Protein AF-A0A0F7S7K4-F1 (afdb_monomer_lite)

Secondary structure (DSSP, 8-state):
-HHHHHIIIIISHHHHHHHHHHHHHHHHHHH-TT---GGGGGGS---S-EEEES-GGG--HHHHH--HHHHHH-EE---PPPPPTTT--HHHHTS----HHHHHHH-HHHHHHHHS-SS--TT-PPPPPGGGGTTS-TTSTT------PPPSEEEEEHHHHHPBPSSTT---BHHHHHHHHTEEEEEEE---S--SSGGG-S-EEEEEE--S----

Foldseek 3Di:
DVVVCCCCVFALVQLLPVLQVLLVQQVVCVVPVPDDDPVLPPQPDHFPEEEEAAPQVSHPACVRSVDPNRRQLYYYQDDDDDDDPVPADPQRVPDDADGSNNVCVVFVLVCCVQAEDPAADPNSGGFDDLVVQPPPPPPHSNDSSHHGHDGQKYKAAPLQQCDDGPDPPGRDGVVNVCQQNAKDFRDWAARHCDDPDSRRPHIITMIGGPGGDDPD

Structure (mmCIF, N/CA/C/O backbone):
data_AF-A0A0F7S7K4-F1
#
_entry.id   AF-A0A0F7S7K4-F1
#
loop_
_atom_site.group_PDB
_atom_site.id
_atom_site.type_symbol
_atom_site.label_atom_id
_atom_site.label_alt_id
_atom_site.label_comp_id
_atom_site.label_asym_id
_atom_site.label_entity_id
_atom_site.label_seq_id
_atom_site.pdbx_PDB_ins_code
_atom_site.Cartn_x
_atom_site.Cartn_y
_atom_site.Cartn_z
_atom_site.occupancy
_atom_site.B_iso_or_equiv
_atom_site.auth_seq_id
_atom_site.auth_comp_id
_atom_site.auth_asym_id
_atom_site.auth_atom_id
_atom_site.pdbx_PDB_model_num
ATOM 1 N N . PRO A 1 1 ? -23.438 18.976 -11.899 1.00 64.75 1 PRO A N 1
ATOM 2 C CA . PRO A 1 1 ? -23.998 18.369 -10.666 1.00 64.75 1 PRO A CA 1
ATOM 3 C C . PRO A 1 1 ? -24.057 16.831 -10.701 1.00 64.75 1 PRO A C 1
ATOM 5 O O . PRO A 1 1 ? -23.419 16.213 -9.865 1.00 64.75 1 PRO A O 1
ATOM 8 N N . ILE A 1 2 ? -24.740 16.211 -11.675 1.00 70.44 2 ILE A N 1
ATOM 9 C CA . ILE A 1 2 ? -24.930 14.744 -11.731 1.00 70.44 2 ILE A CA 1
ATOM 10 C C . ILE A 1 2 ? -23.601 13.981 -11.868 1.00 70.44 2 ILE A C 1
ATOM 12 O O . ILE A 1 2 ? -23.374 13.030 -11.134 1.00 70.44 2 ILE A O 1
ATOM 16 N N . ALA A 1 3 ? -22.689 14.435 -12.736 1.00 67.12 3 ALA A N 1
ATOM 17 C CA . ALA A 1 3 ? -21.377 13.800 -12.902 1.00 67.12 3 ALA A CA 1
ATOM 18 C C . ALA A 1 3 ? -20.507 13.870 -11.631 1.00 67.12 3 ALA A C 1
ATOM 20 O O . ALA A 1 3 ? -19.837 12.903 -11.295 1.00 67.12 3 ALA A O 1
ATOM 21 N N . ALA A 1 4 ? -20.558 14.983 -10.892 1.00 65.44 4 ALA A N 1
ATOM 22 C CA . ALA A 1 4 ? -19.823 15.132 -9.635 1.00 65.44 4 ALA A CA 1
ATOM 23 C C . ALA A 1 4 ? -20.395 14.228 -8.530 1.00 65.44 4 ALA A C 1
ATOM 25 O O . ALA A 1 4 ? -19.640 13.567 -7.82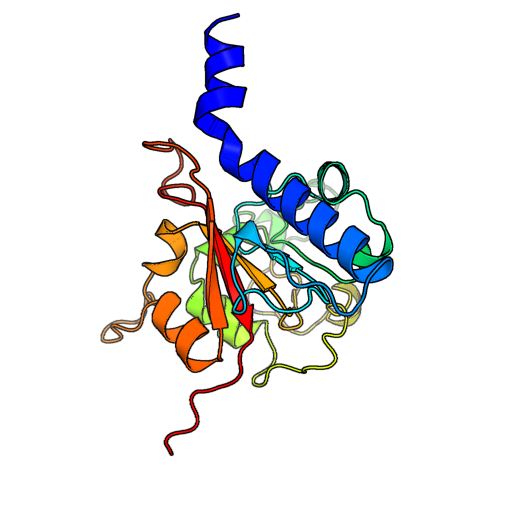7 1.00 65.44 4 ALA A O 1
ATOM 26 N N . VAL A 1 5 ? -21.727 14.146 -8.426 1.00 69.88 5 VAL A N 1
ATOM 27 C CA . VAL A 1 5 ? -22.404 13.225 -7.500 1.00 69.88 5 VAL A CA 1
ATOM 28 C C . VAL A 1 5 ? -22.086 11.774 -7.859 1.00 69.88 5 VAL A C 1
ATOM 30 O O . VAL A 1 5 ? -21.758 10.994 -6.981 1.00 69.88 5 VAL A O 1
ATOM 33 N N . TYR A 1 6 ? -22.093 11.408 -9.141 1.00 71.88 6 TYR A N 1
ATOM 34 C CA . TYR A 1 6 ? -21.699 10.067 -9.575 1.00 71.88 6 TYR A CA 1
ATOM 35 C C . TYR A 1 6 ? -20.240 9.746 -9.221 1.00 71.88 6 TYR A C 1
ATOM 37 O O . TYR A 1 6 ? -19.950 8.670 -8.705 1.00 71.88 6 TYR A O 1
ATOM 45 N N . LEU A 1 7 ? -19.314 10.680 -9.449 1.00 66.12 7 LEU A N 1
ATOM 46 C CA . LEU A 1 7 ? -17.905 10.463 -9.121 1.00 66.12 7 LEU A CA 1
ATOM 47 C C . LEU A 1 7 ? -17.706 10.205 -7.622 1.00 66.12 7 LEU A C 1
ATOM 49 O O . LEU A 1 7 ? -17.064 9.227 -7.251 1.00 66.12 7 LEU A O 1
ATOM 53 N N . ILE A 1 8 ? -18.319 11.032 -6.774 1.00 64.75 8 ILE A N 1
ATOM 54 C CA . ILE A 1 8 ? -18.142 10.967 -5.318 1.00 64.75 8 ILE A CA 1
ATOM 55 C C . ILE A 1 8 ? -18.956 9.826 -4.693 1.00 64.75 8 ILE A C 1
ATOM 57 O O . ILE A 1 8 ? -18.513 9.223 -3.725 1.00 64.75 8 ILE A O 1
ATOM 61 N N . SER A 1 9 ? -20.134 9.507 -5.237 1.00 65.94 9 SER A N 1
ATOM 62 C CA . SER A 1 9 ? -21.075 8.542 -4.647 1.00 65.94 9 SER A CA 1
ATOM 63 C C . SER A 1 9 ? -21.102 7.176 -5.335 1.00 65.94 9 SER A C 1
ATOM 65 O O . SER A 1 9 ? -21.804 6.288 -4.861 1.00 65.94 9 SER A O 1
ATOM 67 N N . VAL A 1 10 ? -20.376 6.986 -6.443 1.00 68.75 10 VAL A N 1
ATOM 68 C CA . VAL A 1 10 ? -20.361 5.713 -7.193 1.00 68.75 10 VAL A CA 1
ATOM 69 C C . VAL A 1 10 ? -18.966 5.322 -7.692 1.00 68.75 10 VAL A C 1
ATOM 71 O O . VAL A 1 10 ? -18.666 4.135 -7.784 1.00 68.75 10 VAL A O 1
ATOM 74 N N . HIS A 1 11 ? -18.110 6.275 -8.064 1.00 68.69 11 HIS A N 1
ATOM 75 C CA . HIS A 1 11 ? -16.837 5.951 -8.723 1.00 68.69 11 HIS A CA 1
ATOM 76 C C . HIS A 1 11 ? -15.641 5.861 -7.768 1.00 68.69 11 HIS A C 1
ATOM 78 O O . HIS A 1 11 ? -14.764 5.028 -7.977 1.00 68.69 11 HIS A O 1
ATOM 84 N N . ALA A 1 12 ? -15.610 6.705 -6.733 1.00 74.56 12 ALA A N 1
ATOM 85 C CA . ALA A 1 12 ? -14.489 6.813 -5.797 1.00 74.56 12 ALA A CA 1
ATOM 86 C C . ALA A 1 12 ? -14.852 6.467 -4.339 1.00 74.56 12 ALA A C 1
ATOM 88 O O . ALA A 1 12 ? -14.001 6.581 -3.464 1.00 74.56 12 ALA A O 1
ATOM 89 N N . VAL A 1 13 ? -16.085 6.020 -4.061 1.00 82.56 13 VAL A N 1
ATOM 90 C CA . VAL A 1 13 ? -16.608 5.850 -2.686 1.00 82.56 13 VAL A CA 1
ATOM 91 C C . VAL A 1 13 ? -15.679 5.024 -1.815 1.00 82.56 13 VAL A C 1
ATOM 93 O O . VAL A 1 13 ? -15.273 5.483 -0.754 1.00 82.56 13 VAL A O 1
ATOM 96 N N . GLY A 1 14 ? -15.311 3.824 -2.269 1.00 82.88 14 GLY A N 1
ATOM 97 C CA . GLY A 1 14 ? -14.452 2.949 -1.479 1.00 82.88 14 GLY A CA 1
ATOM 98 C C . GLY A 1 14 ? -13.066 3.551 -1.238 1.00 82.88 14 GLY A C 1
ATOM 99 O O . GLY A 1 14 ? -12.476 3.334 -0.184 1.00 82.88 14 GLY A O 1
ATOM 100 N N . GLN A 1 15 ? -12.544 4.322 -2.191 1.00 87.12 15 GLN A N 1
ATOM 101 C CA . GLN A 1 15 ? -11.207 4.911 -2.107 1.00 87.12 15 GLN A CA 1
ATOM 102 C C . GLN A 1 15 ? -11.129 5.989 -1.029 1.00 87.12 15 GLN A C 1
ATOM 104 O O . GLN A 1 15 ? -10.128 6.060 -0.326 1.00 87.12 15 GLN A O 1
ATOM 109 N N . GLU A 1 16 ? -12.195 6.772 -0.867 1.00 87.25 16 GLU A N 1
ATOM 110 C CA . GLU A 1 16 ? -12.310 7.780 0.191 1.00 87.25 16 GLU A CA 1
ATOM 111 C C . GLU A 1 16 ? -12.733 7.142 1.528 1.00 87.25 16 GLU A C 1
ATOM 113 O O . GLU A 1 16 ? -12.175 7.444 2.583 1.00 87.25 16 GLU A O 1
ATOM 118 N N . GLN A 1 17 ? -13.689 6.207 1.499 1.00 90.25 17 GLN A N 1
ATOM 119 C CA . GLN A 1 17 ? -14.251 5.598 2.706 1.00 90.25 17 GLN A CA 1
ATOM 120 C C . GLN A 1 17 ? -13.231 4.736 3.455 1.00 90.25 17 GLN A C 1
ATOM 122 O O . GLN A 1 17 ? -13.149 4.814 4.678 1.00 90.25 17 GLN A O 1
ATOM 127 N N . VAL A 1 18 ? -12.448 3.911 2.751 1.00 94.06 18 VAL A N 1
ATOM 128 C CA . VAL A 1 18 ? -11.569 2.929 3.404 1.00 94.06 18 VAL A CA 1
ATOM 129 C C . VAL A 1 18 ? -10.506 3.587 4.286 1.00 94.06 18 VAL A C 1
ATOM 131 O O . VAL A 1 18 ? -10.446 3.243 5.466 1.00 94.06 18 VAL A O 1
ATOM 134 N N . PRO A 1 19 ? -9.686 4.541 3.805 1.00 94.31 19 PRO A N 1
ATOM 135 C CA . PRO A 1 19 ? -8.712 5.205 4.667 1.00 94.31 19 PRO A CA 1
ATOM 136 C C . PRO A 1 19 ? -9.373 5.940 5.841 1.00 94.31 19 PRO A C 1
ATOM 138 O O . PRO A 1 19 ? -8.837 5.910 6.947 1.00 94.31 19 PRO A O 1
ATOM 141 N N . TRP A 1 20 ? -10.550 6.542 5.632 1.00 94.12 20 TRP A N 1
ATOM 142 C CA . TRP A 1 20 ? -11.282 7.226 6.699 1.00 94.12 20 TRP A CA 1
ATOM 143 C C . TRP A 1 20 ? -11.714 6.272 7.816 1.00 94.12 20 TRP A C 1
ATOM 145 O O . TRP A 1 20 ? -11.442 6.533 8.990 1.00 94.12 20 TRP A O 1
ATOM 155 N N . GLU A 1 21 ? -12.325 5.140 7.456 1.00 94.50 21 GLU A N 1
ATOM 156 C CA . GLU A 1 21 ? -12.757 4.120 8.417 1.00 94.50 21 GLU A CA 1
ATOM 157 C C . GLU A 1 21 ? -11.570 3.502 9.158 1.00 94.50 21 GLU A C 1
ATOM 159 O O . GLU A 1 21 ? -11.607 3.368 10.379 1.00 94.50 21 GLU A O 1
ATOM 164 N N . LEU A 1 22 ? -10.481 3.180 8.453 1.00 95.50 22 LEU A N 1
ATOM 165 C CA . LEU A 1 22 ? -9.276 2.629 9.081 1.00 95.50 22 LEU A CA 1
ATOM 166 C C . LEU A 1 22 ? -8.642 3.621 10.064 1.00 95.50 22 LEU A C 1
ATOM 168 O O . LEU A 1 22 ? -8.245 3.230 11.163 1.00 95.50 22 LEU A O 1
ATOM 172 N N . GLY A 1 23 ? -8.596 4.908 9.707 1.00 95.44 23 GLY A N 1
ATOM 173 C CA . GLY A 1 23 ? -8.159 5.967 10.613 1.00 95.44 23 GLY A CA 1
ATOM 174 C C . GLY A 1 23 ? -9.071 6.100 11.837 1.00 95.44 23 GLY A C 1
ATOM 175 O O . GLY A 1 23 ? -8.586 6.233 12.961 1.00 95.44 23 GLY A O 1
ATOM 176 N N . ARG A 1 24 ? -10.396 6.024 11.646 1.00 94.75 24 ARG A N 1
ATOM 177 C CA . ARG A 1 24 ? -11.379 6.054 12.742 1.00 94.75 24 ARG A CA 1
ATOM 178 C C . ARG A 1 24 ? -11.176 4.887 13.708 1.00 94.75 24 ARG A C 1
ATOM 180 O O . ARG A 1 24 ? -11.062 5.134 14.906 1.00 94.75 24 ARG A O 1
ATOM 187 N N . ILE A 1 25 ? -11.062 3.661 13.194 1.00 94.06 25 ILE A N 1
ATOM 188 C CA . ILE A 1 25 ? -10.822 2.452 13.997 1.00 94.06 25 ILE A CA 1
ATOM 189 C C . ILE A 1 25 ? -9.517 2.581 14.789 1.00 94.06 25 ILE A C 1
ATOM 191 O O . ILE A 1 25 ? -9.500 2.305 15.986 1.00 94.06 25 ILE A O 1
ATOM 195 N N . TYR A 1 26 ? -8.434 3.049 14.158 1.00 94.62 26 TYR A N 1
ATOM 196 C CA . TYR A 1 26 ? -7.160 3.250 14.850 1.00 94.62 26 TYR A CA 1
ATOM 197 C C . TYR A 1 26 ? -7.279 4.243 16.015 1.00 94.62 26 TYR A C 1
ATOM 199 O O . TYR A 1 26 ? -6.788 3.964 17.108 1.00 94.62 26 TYR A O 1
ATOM 207 N N . ARG A 1 27 ? -7.961 5.380 15.820 1.00 94.00 27 ARG A N 1
ATOM 208 C CA . ARG A 1 27 ? -8.183 6.366 16.893 1.00 94.00 27 ARG A CA 1
ATOM 209 C C . ARG A 1 27 ? -9.052 5.813 18.021 1.00 94.00 27 ARG A C 1
ATOM 211 O O . ARG A 1 27 ? -8.748 6.042 19.188 1.00 94.00 27 ARG A O 1
ATOM 218 N N . GLU A 1 28 ? -10.107 5.070 17.693 1.00 92.62 28 GLU A N 1
ATOM 219 C CA . GLU A 1 28 ? -10.953 4.397 18.689 1.00 92.62 28 GLU A CA 1
ATOM 220 C C . GLU A 1 28 ? -10.153 3.381 19.512 1.00 92.62 28 GLU A C 1
ATOM 222 O O . GLU A 1 28 ? -10.277 3.352 20.736 1.00 92.62 28 GLU A O 1
ATOM 227 N N . GLN A 1 29 ? -9.259 2.626 18.869 1.00 91.69 29 GLN A N 1
ATOM 228 C CA . GLN A 1 29 ? -8.341 1.705 19.539 1.00 91.69 29 GLN A CA 1
ATOM 229 C C . GLN A 1 29 ? -7.413 2.425 20.533 1.00 91.69 29 GLN A C 1
ATOM 231 O O . GLN A 1 29 ? -7.131 1.875 21.595 1.00 91.69 29 GLN A O 1
ATOM 236 N N . GLN A 1 30 ? -6.962 3.655 20.245 1.00 90.62 30 GLN A N 1
ATOM 237 C CA . GLN A 1 30 ? -6.146 4.426 21.200 1.00 90.62 30 GLN A CA 1
ATOM 238 C C . GLN A 1 30 ? -6.935 4.846 22.450 1.00 90.62 30 GLN A C 1
ATOM 240 O O . GLN A 1 30 ? -6.366 4.955 23.535 1.00 90.62 30 GLN A O 1
ATOM 245 N N . LEU A 1 31 ? -8.245 5.073 22.314 1.00 90.00 31 LEU A N 1
ATOM 246 C CA . LEU A 1 31 ? -9.127 5.426 23.431 1.00 90.00 31 LEU A CA 1
ATOM 247 C C . LEU A 1 31 ? -9.565 4.194 24.233 1.00 90.00 31 LEU A C 1
ATOM 249 O O . LEU A 1 31 ? -9.727 4.272 25.450 1.00 90.00 31 LEU A O 1
ATOM 253 N N . SER A 1 32 ? -9.759 3.062 23.555 1.00 86.62 32 SER A N 1
ATOM 254 C CA . SER A 1 32 ? -10.225 1.804 24.133 1.00 86.62 32 SER A CA 1
ATOM 255 C C . SER A 1 32 ? -9.448 0.618 23.539 1.00 86.62 32 SER A C 1
ATOM 257 O O . SER A 1 32 ? -9.921 -0.046 22.617 1.00 86.62 32 SER A O 1
ATOM 259 N N . PRO A 1 33 ? -8.267 0.279 24.088 1.00 77.00 33 PRO A N 1
ATOM 260 C CA . PRO A 1 33 ? -7.386 -0.746 23.510 1.00 77.00 33 PRO A CA 1
ATOM 261 C C . PRO A 1 33 ? -7.966 -2.166 23.453 1.00 77.00 33 PRO A C 1
ATOM 263 O O . PRO A 1 33 ? -7.385 -3.041 22.820 1.00 77.00 33 PRO A O 1
ATOM 266 N N . GLN A 1 34 ? -9.080 -2.418 24.146 1.00 68.00 34 GLN A N 1
ATOM 267 C CA . GLN A 1 34 ? -9.737 -3.727 24.218 1.00 68.00 34 GLN A CA 1
ATOM 268 C C . GLN A 1 34 ? -10.991 -3.831 23.338 1.00 68.00 34 GLN A C 1
ATOM 270 O O . GLN A 1 34 ? -11.594 -4.902 23.278 1.00 68.00 34 GLN A O 1
ATOM 275 N N . SER A 1 35 ? -11.420 -2.749 22.679 1.00 66.25 35 SER A N 1
ATOM 276 C CA . SER A 1 35 ? -12.580 -2.800 21.7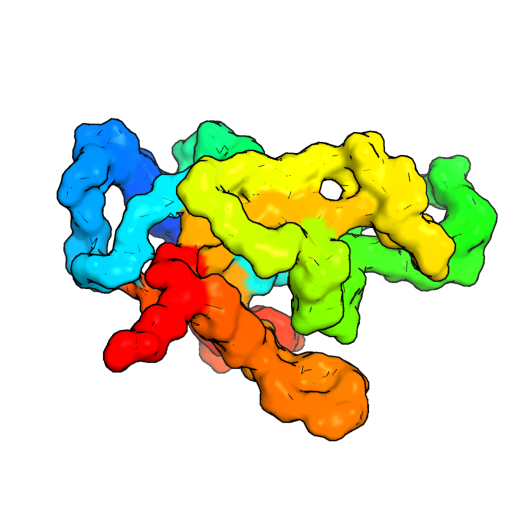85 1.00 66.25 35 SER A CA 1
ATOM 277 C C . SER A 1 35 ? -12.166 -3.218 20.379 1.00 66.25 35 SER A C 1
ATOM 279 O O . SER A 1 35 ? -11.399 -2.520 19.723 1.00 66.25 35 SER A O 1
ATOM 281 N N . GLU A 1 36 ? -12.724 -4.327 19.903 1.00 66.69 36 GLU A N 1
ATOM 282 C CA . GLU A 1 36 ? -12.685 -4.701 18.488 1.00 66.69 36 GLU A CA 1
ATOM 283 C C . GLU A 1 36 ? -13.805 -3.970 17.725 1.00 66.69 36 GLU A C 1
ATOM 285 O O . GLU A 1 36 ? -14.891 -3.763 18.285 1.00 66.69 36 GLU A O 1
ATOM 290 N N . PRO A 1 37 ? -13.592 -3.596 16.451 1.00 66.31 37 PRO A N 1
ATOM 291 C CA . PRO A 1 37 ? -14.627 -2.954 15.656 1.00 66.31 37 PRO A CA 1
ATOM 292 C C . PRO A 1 37 ? -15.784 -3.933 15.405 1.00 66.31 37 PRO A C 1
ATOM 294 O O . PRO A 1 37 ? -15.680 -4.878 14.623 1.00 66.31 37 PRO A O 1
ATOM 297 N N . VAL A 1 38 ? -16.908 -3.686 16.086 1.00 62.84 38 VAL A N 1
ATOM 298 C CA . VAL A 1 38 ? -18.096 -4.563 16.136 1.00 62.84 38 VAL A CA 1
ATOM 299 C C . VAL A 1 38 ? -18.641 -4.891 14.739 1.00 62.84 38 VAL A C 1
ATOM 301 O O . VAL A 1 38 ? -19.120 -6.000 14.515 1.00 62.84 38 VAL A O 1
ATOM 304 N N . GLU A 1 39 ? -18.520 -3.959 13.792 1.00 67.00 39 GLU A N 1
ATOM 305 C CA . GLU A 1 39 ? -18.990 -4.100 12.407 1.00 67.00 39 GLU A CA 1
ATOM 306 C C . GLU A 1 39 ? -18.258 -5.201 11.616 1.00 67.00 39 GLU A C 1
ATOM 308 O O . GLU A 1 39 ? -18.871 -5.871 10.787 1.00 67.00 39 GLU A O 1
ATOM 313 N N . PHE A 1 40 ? -16.976 -5.449 11.908 1.00 66.94 40 PHE A N 1
ATOM 314 C CA . PHE A 1 40 ? -16.144 -6.429 11.189 1.00 66.94 40 PHE A CA 1
ATOM 315 C C . PHE A 1 40 ? -15.969 -7.756 11.951 1.00 66.94 40 PHE A C 1
ATOM 317 O O . PHE A 1 40 ? -15.286 -8.672 11.484 1.00 66.94 40 PHE A O 1
ATOM 324 N N . GLY A 1 41 ? -16.613 -7.892 13.117 1.00 62.62 41 GLY A N 1
ATOM 325 C CA . GLY A 1 41 ? -16.519 -9.064 13.987 1.00 62.62 41 GLY A CA 1
ATOM 326 C C . GLY A 1 41 ? -15.143 -9.237 14.647 1.00 62.62 41 GLY A C 1
ATOM 327 O O . GLY A 1 41 ? -14.239 -8.420 14.503 1.00 62.62 41 GLY A O 1
ATOM 328 N N . SER A 1 42 ? -14.945 -10.349 15.362 1.00 64.25 42 SER A N 1
ATOM 329 C CA . SER A 1 42 ? -13.728 -10.635 16.151 1.00 64.25 42 SER A CA 1
ATOM 330 C C . SER A 1 42 ? -12.479 -10.979 15.317 1.00 64.25 42 SER A C 1
ATOM 332 O O . SER A 1 42 ? -11.533 -11.584 15.820 1.00 64.25 42 SER A O 1
ATOM 334 N N . GLY A 1 43 ? -12.506 -10.701 14.013 1.00 79.62 43 GLY A N 1
ATOM 335 C CA . GLY A 1 43 ? -11.473 -11.085 13.055 1.00 79.62 43 GLY A CA 1
ATOM 336 C C . GLY A 1 43 ? -10.600 -9.929 12.587 1.00 79.62 43 GLY A C 1
ATOM 337 O O . GLY A 1 43 ? -9.563 -10.197 11.982 1.00 79.62 43 GLY A O 1
ATOM 338 N N . PHE A 1 44 ? -10.975 -8.679 12.867 1.00 88.81 44 PHE A N 1
ATOM 339 C CA . PHE A 1 44 ? -10.276 -7.498 12.369 1.00 88.81 44 PHE A CA 1
ATOM 340 C C . PHE A 1 44 ? -8.890 -7.361 13.012 1.00 88.81 44 PHE A C 1
ATOM 342 O O . PHE A 1 44 ? -7.882 -7.524 12.321 1.00 88.81 44 PHE A O 1
ATOM 349 N N . GLY A 1 45 ? -8.820 -7.321 14.344 1.00 89.69 45 GLY A N 1
ATOM 350 C CA . GLY A 1 45 ? -7.577 -7.191 15.103 1.00 89.69 45 GLY A CA 1
ATOM 351 C C . GLY A 1 45 ? -7.018 -5.761 15.107 1.00 89.69 45 GLY A C 1
ATOM 352 O O . GLY A 1 45 ? -7.447 -4.921 14.318 1.00 89.69 45 GLY A O 1
ATOM 353 N N . PRO A 1 46 ? -6.038 -5.468 15.977 1.00 92.62 46 PRO A N 1
ATOM 354 C CA . PRO A 1 46 ? -5.554 -4.108 16.179 1.00 92.62 46 PRO A CA 1
ATOM 355 C C . PRO A 1 46 ? -4.753 -3.588 14.982 1.00 92.62 46 PRO A C 1
ATOM 357 O O . PRO A 1 46 ? -3.877 -4.274 14.444 1.00 92.62 46 PRO A O 1
ATOM 360 N N . ILE A 1 47 ? -5.011 -2.341 14.593 1.00 95.50 47 ILE A N 1
ATOM 361 C CA . ILE A 1 47 ? -4.211 -1.622 13.601 1.00 95.50 47 ILE A CA 1
ATOM 362 C C . ILE A 1 47 ? -2.958 -1.083 14.298 1.00 95.50 47 ILE A C 1
ATOM 364 O O . ILE A 1 47 ? -3.047 -0.324 15.262 1.00 95.50 47 ILE A O 1
ATOM 368 N N . HIS A 1 48 ? -1.784 -1.452 13.783 1.00 95.56 48 HIS A N 1
ATOM 369 C CA . HIS A 1 48 ? -0.494 -0.865 14.177 1.00 95.56 48 HIS A CA 1
ATOM 370 C C . HIS A 1 48 ? 0.063 0.077 13.103 1.00 95.56 48 HIS A C 1
ATOM 372 O O . HIS A 1 48 ? 0.687 1.090 13.413 1.00 95.56 48 HIS A O 1
ATOM 378 N N . ASN A 1 49 ? -0.139 -0.291 11.840 1.00 97.12 49 ASN A N 1
ATOM 379 C CA . ASN A 1 49 ? 0.178 0.479 10.642 1.00 97.12 49 ASN A CA 1
ATOM 380 C C . ASN A 1 49 ? -0.512 -0.135 9.414 1.00 97.12 49 ASN A C 1
ATOM 382 O O . ASN A 1 49 ? -0.987 -1.280 9.446 1.00 97.12 49 ASN A O 1
ATOM 386 N N . LEU A 1 50 ? -0.546 0.635 8.332 1.00 98.00 50 LEU A N 1
ATOM 387 C CA . LEU A 1 50 ? -1.217 0.307 7.082 1.00 98.00 50 LEU A CA 1
ATOM 388 C C . LEU A 1 50 ? -0.219 0.285 5.916 1.00 98.00 50 LEU A C 1
ATOM 390 O O . LEU A 1 50 ? 0.719 1.079 5.869 1.00 98.00 50 LEU A O 1
ATOM 394 N N . GLY A 1 51 ? -0.451 -0.597 4.947 1.00 97.31 51 GLY A N 1
ATOM 395 C CA . GLY A 1 51 ? 0.222 -0.572 3.648 1.00 97.31 51 GLY A CA 1
ATOM 396 C C . GLY A 1 51 ? -0.786 -0.594 2.512 1.00 97.31 51 GLY A C 1
ATOM 397 O O . GLY A 1 51 ? -1.578 -1.530 2.400 1.00 97.31 51 GLY A O 1
ATOM 398 N N . PHE A 1 52 ? -0.759 0.417 1.652 1.00 97.31 52 PHE A N 1
ATOM 399 C CA . PHE A 1 52 ? -1.687 0.516 0.525 1.00 97.31 52 PHE A CA 1
ATOM 400 C C . PHE A 1 52 ? -1.002 0.049 -0.758 1.00 97.31 52 PHE A C 1
ATOM 402 O O . PHE A 1 52 ? -0.189 0.770 -1.340 1.00 97.31 52 PHE A O 1
ATOM 409 N N . LEU A 1 53 ? -1.364 -1.149 -1.225 1.00 96.88 53 LEU A N 1
ATOM 410 C CA . LEU A 1 53 ? -0.983 -1.670 -2.542 1.00 96.88 53 LEU A CA 1
ATOM 411 C C . LEU A 1 53 ? -2.062 -1.283 -3.559 1.00 96.88 53 LEU A C 1
ATOM 413 O O . LEU A 1 53 ? -2.762 -2.118 -4.130 1.00 96.88 53 LEU A O 1
ATOM 417 N N . MET A 1 54 ? -2.232 0.022 -3.724 1.00 94.19 54 MET A N 1
ATOM 418 C CA . MET A 1 54 ? -3.224 0.659 -4.586 1.00 94.19 54 MET A CA 1
ATOM 419 C C . MET A 1 54 ? -2.509 1.685 -5.470 1.00 94.19 54 MET A C 1
ATOM 421 O O . MET A 1 54 ? -1.419 2.131 -5.109 1.00 94.19 54 MET A O 1
ATOM 425 N N . PRO A 1 55 ? -3.048 2.068 -6.643 1.00 91.50 55 PRO A N 1
ATOM 426 C CA . PRO A 1 55 ? -2.463 3.159 -7.413 1.00 91.50 55 PRO A CA 1
ATOM 427 C C . PRO A 1 55 ? -2.439 4.437 -6.565 1.00 91.50 55 PRO A C 1
ATOM 429 O O . PRO A 1 55 ? -3.428 4.752 -5.909 1.00 91.50 55 PRO A O 1
ATOM 432 N N . CYS A 1 56 ? -1.340 5.188 -6.604 1.00 85.94 56 CYS A N 1
ATOM 433 C CA . CYS A 1 56 ? -1.116 6.396 -5.797 1.00 85.94 56 CYS A CA 1
ATOM 434 C C . CYS A 1 56 ? -2.287 7.401 -5.811 1.00 85.94 56 CYS A C 1
ATOM 436 O O . CYS A 1 56 ? -2.670 7.926 -4.772 1.00 85.94 56 CYS A O 1
ATOM 438 N N . HIS A 1 57 ? -2.919 7.627 -6.968 1.00 84.69 57 HIS A N 1
ATOM 439 C CA . HIS A 1 57 ? -4.059 8.546 -7.117 1.00 84.69 57 HIS A CA 1
ATOM 440 C C . HIS A 1 57 ? -5.396 7.988 -6.600 1.00 84.69 57 HIS A C 1
ATOM 442 O O . HIS A 1 57 ? -6.432 8.620 -6.761 1.00 84.69 57 HIS A O 1
ATOM 448 N N . SER A 1 58 ? -5.393 6.786 -6.027 1.00 85.31 58 SER A N 1
ATOM 449 C CA . SER A 1 58 ? -6.541 6.128 -5.391 1.00 85.31 58 SER A CA 1
ATOM 450 C C . SER A 1 58 ? -6.372 5.984 -3.881 1.00 85.31 58 SER A C 1
ATOM 452 O O . SER A 1 58 ? -7.149 5.270 -3.253 1.00 85.31 58 SER A O 1
ATOM 454 N N . THR A 1 59 ? -5.348 6.623 -3.316 1.00 88.00 59 THR A N 1
ATOM 455 C CA . THR A 1 59 ? -5.018 6.547 -1.895 1.00 88.00 59 THR A CA 1
ATOM 456 C C . THR A 1 59 ? -5.062 7.954 -1.306 1.00 88.00 59 THR A C 1
ATOM 458 O O . THR A 1 59 ? -4.037 8.643 -1.279 1.00 88.00 59 THR A O 1
ATOM 461 N N . PRO A 1 60 ? -6.232 8.428 -0.852 1.00 86.25 60 PRO A N 1
ATOM 462 C CA . PRO A 1 60 ? -6.345 9.737 -0.231 1.00 86.25 60 PRO A CA 1
ATOM 463 C C . PRO A 1 60 ? -5.765 9.659 1.191 1.00 86.25 60 PRO A C 1
ATOM 465 O O . PRO A 1 60 ? -6.452 9.373 2.158 1.00 86.25 60 PRO A O 1
ATOM 468 N N . TRP A 1 61 ? -4.446 9.833 1.273 1.00 90.56 61 TRP A N 1
ATOM 469 C CA . TRP A 1 61 ? -3.559 9.472 2.384 1.00 90.56 61 TRP A CA 1
ATOM 470 C C . TRP A 1 61 ? -3.849 10.198 3.716 1.00 90.56 61 TRP A C 1
ATOM 472 O O . TRP A 1 61 ? -4.821 9.912 4.416 1.00 90.56 61 TRP A O 1
ATOM 482 N N . ALA A 1 62 ? -3.000 11.154 4.098 1.00 90.75 62 ALA A N 1
ATOM 483 C CA . ALA A 1 62 ? -3.080 11.850 5.381 1.00 90.75 62 ALA A CA 1
ATOM 484 C C . ALA A 1 62 ? -4.404 12.607 5.573 1.00 90.75 62 ALA A C 1
ATOM 486 O O . ALA A 1 62 ? -4.872 12.767 6.699 1.00 90.75 62 ALA A O 1
ATOM 487 N N . THR A 1 63 ? -5.032 13.033 4.473 1.00 89.31 63 THR A N 1
ATOM 488 C CA . THR A 1 63 ? -6.303 13.761 4.499 1.00 89.31 63 THR A CA 1
ATOM 489 C C . THR A 1 63 ? -7.476 12.921 4.985 1.00 89.31 63 THR A C 1
ATOM 491 O O . THR A 1 63 ? -8.417 13.520 5.484 1.00 89.31 63 THR A O 1
ATOM 494 N N . HIS A 1 64 ? -7.426 11.587 4.872 1.00 92.62 64 HIS A N 1
ATOM 495 C CA . HIS A 1 64 ? -8.490 10.702 5.366 1.00 92.62 64 HIS A CA 1
ATOM 496 C C . HIS A 1 64 ? -8.061 9.861 6.560 1.00 92.62 64 HIS A C 1
ATOM 498 O O . HIS A 1 64 ? -8.896 9.536 7.400 1.00 92.62 64 HIS A O 1
ATOM 504 N N . LEU A 1 65 ? -6.770 9.538 6.696 1.00 94.38 65 LEU A N 1
ATOM 505 C CA . LEU A 1 65 ? -6.303 8.831 7.888 1.00 94.38 65 LEU A CA 1
ATOM 506 C C . LEU A 1 65 ? -6.496 9.671 9.158 1.00 94.38 65 LEU A C 1
ATOM 508 O O . LEU A 1 65 ? -6.822 9.095 10.189 1.00 94.38 65 LEU A O 1
ATOM 512 N N . HIS A 1 66 ? -6.376 11.006 9.086 1.00 94.56 66 HIS A N 1
ATOM 513 C CA . HIS A 1 66 ? -6.605 11.945 10.201 1.00 94.56 66 HIS A CA 1
ATOM 514 C C . HIS A 1 66 ? -5.846 11.600 11.502 1.00 94.56 66 HIS A C 1
ATOM 516 O O . HIS A 1 66 ? -6.346 11.841 12.601 1.00 94.56 66 HIS A O 1
ATOM 522 N N . ASP A 1 67 ? -4.656 11.012 11.390 1.00 96.25 67 ASP A N 1
ATOM 523 C CA . ASP A 1 67 ? -3.786 10.687 12.521 1.00 96.25 67 ASP A CA 1
ATOM 524 C C . ASP A 1 67 ? -2.320 10.702 12.060 1.00 96.25 67 ASP A C 1
ATOM 526 O O . ASP A 1 67 ? -1.949 9.974 11.138 1.00 96.25 67 ASP A O 1
ATOM 530 N N . GLU A 1 68 ? -1.504 11.575 12.653 1.00 95.31 68 GLU A N 1
ATOM 531 C CA . GLU A 1 68 ? -0.106 11.792 12.252 1.00 95.31 68 GLU A CA 1
ATOM 532 C C . GLU A 1 68 ? 0.761 10.560 12.524 1.00 95.31 68 GLU A C 1
ATOM 534 O O . GLU A 1 68 ? 1.495 10.112 11.645 1.00 95.31 68 GLU A O 1
ATOM 539 N N . GLN A 1 69 ? 0.609 9.943 13.698 1.00 94.75 69 GLN A N 1
ATOM 540 C CA . GLN A 1 69 ? 1.388 8.768 14.076 1.00 94.75 69 GLN A CA 1
ATOM 541 C C . GLN A 1 69 ? 1.079 7.578 13.161 1.00 94.75 69 GLN A C 1
ATOM 543 O O . GLN A 1 69 ? 1.985 6.849 12.751 1.00 94.75 69 GLN A O 1
ATOM 548 N N . LEU A 1 70 ? -0.196 7.374 12.820 1.00 96.06 70 LEU A N 1
ATOM 549 C CA . LEU A 1 70 ? -0.589 6.337 11.876 1.00 96.06 70 LEU A CA 1
ATOM 550 C C . LEU A 1 70 ? -0.003 6.606 10.489 1.00 96.06 70 LEU A C 1
ATOM 552 O O . LEU A 1 70 ? 0.505 5.676 9.865 1.00 96.06 70 LEU A O 1
ATOM 556 N N . VAL A 1 71 ? -0.054 7.855 10.019 1.00 95.62 71 VAL A N 1
ATOM 557 C CA . VAL A 1 71 ? 0.511 8.272 8.728 1.00 95.62 71 VAL A CA 1
ATOM 558 C C . VAL A 1 71 ? 2.011 7.990 8.663 1.00 95.62 71 VAL A C 1
ATOM 560 O O . VAL A 1 71 ? 2.460 7.379 7.699 1.00 95.62 71 VAL A O 1
ATOM 563 N N . GLU A 1 72 ? 2.778 8.366 9.685 1.00 93.62 72 GLU A N 1
ATOM 564 C CA . GLU A 1 72 ? 4.238 8.187 9.716 1.00 93.62 72 GLU A CA 1
ATOM 565 C C . GLU A 1 72 ? 4.674 6.717 9.768 1.00 93.62 72 GLU A C 1
ATOM 567 O O . GLU A 1 72 ? 5.719 6.346 9.233 1.00 93.62 72 GLU A O 1
ATOM 572 N N . ARG A 1 73 ? 3.882 5.858 10.419 1.00 94.44 73 ARG A N 1
ATOM 573 C CA . ARG A 1 73 ? 4.177 4.419 10.536 1.00 94.44 73 ARG A CA 1
ATOM 574 C C . ARG A 1 73 ? 3.705 3.600 9.336 1.00 94.44 73 ARG A C 1
ATOM 576 O O . ARG A 1 73 ? 4.085 2.431 9.211 1.00 94.44 73 ARG A O 1
ATOM 583 N N . SER A 1 74 ? 2.844 4.178 8.508 1.00 96.50 74 SER A N 1
ATOM 584 C CA . SER A 1 74 ? 2.204 3.527 7.368 1.00 96.50 74 SER A CA 1
ATOM 585 C C . SER A 1 74 ? 2.884 3.930 6.059 1.00 96.50 74 SER A C 1
ATOM 587 O O . SER A 1 74 ? 3.648 4.887 6.001 1.00 96.50 74 SER A O 1
ATOM 589 N N . TRP A 1 75 ? 2.603 3.205 4.979 1.00 95.69 75 TRP A N 1
ATOM 590 C CA . TRP A 1 75 ? 3.112 3.545 3.648 1.00 95.69 75 TRP A CA 1
ATOM 591 C C . TRP A 1 75 ? 2.086 3.255 2.543 1.00 95.69 75 TRP A C 1
ATOM 593 O O . TRP A 1 75 ? 1.116 2.514 2.725 1.00 95.69 75 TRP A O 1
ATOM 603 N N . PHE A 1 76 ? 2.310 3.831 1.365 1.00 95.75 76 PHE A N 1
ATOM 604 C CA . PHE A 1 76 ? 1.548 3.540 0.151 1.00 95.75 76 PHE A CA 1
ATOM 605 C C . PHE A 1 76 ? 2.477 3.499 -1.065 1.00 95.75 76 PHE A C 1
ATOM 607 O O . PHE A 1 76 ? 3.607 3.977 -1.000 1.00 95.75 76 PHE A O 1
ATOM 614 N N . ILE A 1 77 ? 2.023 2.896 -2.166 1.00 94.69 77 ILE A N 1
ATOM 615 C CA . ILE A 1 77 ? 2.757 2.945 -3.437 1.00 94.69 77 ILE A CA 1
ATOM 616 C C . ILE A 1 77 ? 2.715 4.373 -3.995 1.00 94.69 77 ILE A C 1
ATOM 618 O O . ILE A 1 77 ? 1.649 4.904 -4.309 1.00 94.69 77 ILE A O 1
ATOM 622 N N . GLU A 1 78 ? 3.884 4.980 -4.138 1.00 91.81 78 GLU A N 1
ATOM 623 C CA . GLU A 1 78 ? 4.086 6.353 -4.577 1.00 91.81 78 GLU A CA 1
ATOM 624 C C . GLU A 1 78 ? 4.176 6.466 -6.107 1.00 91.81 78 GLU A C 1
ATOM 626 O O . GLU A 1 78 ? 4.567 5.538 -6.815 1.00 91.81 78 GLU A O 1
ATOM 631 N N . CYS A 1 79 ? 3.868 7.653 -6.625 1.00 91.50 79 CYS A N 1
ATOM 632 C CA . CYS A 1 79 ? 4.130 8.032 -8.015 1.00 91.50 79 CYS A CA 1
ATOM 633 C C . CYS A 1 79 ? 4.820 9.402 -8.031 1.00 91.50 79 CYS A C 1
ATOM 635 O O . CYS A 1 79 ? 4.186 10.408 -8.367 1.00 91.50 79 CYS A O 1
ATOM 637 N N . PRO A 1 80 ? 6.079 9.505 -7.558 1.00 90.31 80 PRO A N 1
ATOM 638 C CA . PRO A 1 80 ? 6.799 10.771 -7.628 1.00 90.31 80 PRO A CA 1
ATOM 639 C C . PRO A 1 80 ? 6.865 11.237 -9.089 1.00 90.31 80 PRO A C 1
ATOM 641 O O . PRO A 1 80 ? 6.992 10.398 -9.965 1.00 90.31 80 PRO A O 1
ATOM 644 N N . PRO A 1 81 ? 6.805 12.537 -9.404 1.00 90.06 81 PRO A N 1
ATOM 645 C CA . PRO A 1 81 ? 7.046 12.988 -10.770 1.00 90.06 81 PRO A CA 1
ATOM 646 C C . PRO A 1 81 ? 8.518 12.765 -11.173 1.00 90.06 81 PRO A C 1
ATOM 648 O O . PRO A 1 81 ? 9.401 12.728 -10.303 1.00 90.06 81 PRO A O 1
ATOM 651 N N . PRO A 1 82 ? 8.827 12.663 -12.481 1.00 89.38 82 PRO A N 1
ATOM 652 C CA . PRO A 1 82 ? 10.209 12.695 -12.938 1.00 89.38 82 PRO A CA 1
ATOM 653 C C . PRO A 1 82 ? 10.885 14.014 -12.524 1.00 89.38 82 PRO A C 1
ATOM 655 O O . PRO A 1 82 ? 10.232 15.062 -12.514 1.00 89.38 82 PRO A O 1
ATOM 658 N N . PRO A 1 83 ? 12.197 13.995 -12.225 1.00 89.12 83 PRO A N 1
ATOM 659 C CA . PRO A 1 83 ? 12.958 15.216 -12.006 1.00 89.12 83 PRO A CA 1
ATOM 660 C C . PRO A 1 83 ? 12.979 16.072 -13.278 1.00 89.12 83 PRO A C 1
ATOM 662 O O . PRO A 1 83 ? 12.686 15.607 -14.385 1.00 89.12 83 PRO A O 1
ATOM 665 N N . SER A 1 84 ? 13.344 17.346 -13.132 1.00 91.56 84 SER A N 1
ATOM 666 C CA . SER A 1 84 ? 13.474 18.231 -14.288 1.00 91.56 84 SER A CA 1
ATOM 667 C C . SER A 1 84 ? 14.556 17.709 -15.241 1.00 91.56 84 SER A C 1
ATOM 669 O O . SER A 1 84 ? 15.530 17.093 -14.813 1.00 91.56 84 SER A O 1
ATOM 671 N N . ARG A 1 85 ? 14.448 18.011 -16.544 1.00 87.62 85 ARG A N 1
ATOM 672 C CA . ARG A 1 85 ? 15.465 17.604 -17.539 1.00 87.62 85 ARG A CA 1
ATOM 673 C C . ARG A 1 85 ? 16.890 18.042 -17.189 1.00 87.62 85 ARG A C 1
ATOM 675 O O . ARG A 1 85 ? 17.829 17.436 -17.686 1.00 87.62 85 ARG A O 1
ATOM 682 N N . ARG A 1 86 ? 17.049 19.102 -16.389 1.00 91.50 86 ARG A N 1
ATOM 683 C CA . ARG A 1 86 ? 18.358 19.618 -15.960 1.00 91.50 86 ARG A CA 1
ATOM 684 C C . ARG A 1 86 ? 18.988 18.770 -14.856 1.00 91.50 86 ARG A C 1
ATOM 686 O O . ARG A 1 86 ? 20.207 18.748 -14.758 1.00 91.50 86 ARG A O 1
ATOM 693 N N . ASP A 1 87 ? 18.163 18.063 -14.088 1.00 90.44 87 ASP A N 1
ATOM 694 C CA . ASP A 1 87 ? 18.574 17.258 -12.933 1.00 90.44 87 ASP A CA 1
ATOM 695 C C . ASP A 1 87 ? 18.609 15.752 -13.260 1.00 90.44 87 ASP A C 1
ATOM 697 O O . ASP A 1 87 ? 18.950 14.931 -12.412 1.00 90.44 87 ASP A O 1
ATOM 701 N N . MET A 1 88 ? 18.241 15.368 -14.488 1.00 90.12 88 MET A N 1
ATOM 702 C CA . MET A 1 88 ? 18.292 13.984 -14.964 1.00 90.12 88 MET A CA 1
ATOM 703 C C . MET A 1 88 ? 19.722 13.572 -15.320 1.00 90.12 88 MET A C 1
ATOM 705 O O . MET A 1 88 ? 20.442 14.291 -16.015 1.00 90.12 88 MET A O 1
ATOM 709 N N . THR A 1 89 ? 20.103 12.351 -14.946 1.00 89.81 89 THR A N 1
ATOM 710 C CA . THR A 1 89 ? 21.333 11.732 -15.460 1.00 89.81 89 THR A CA 1
ATOM 711 C C . THR A 1 89 ? 21.190 11.368 -16.945 1.00 89.81 89 THR A C 1
ATOM 713 O O . THR A 1 89 ? 20.083 11.239 -17.472 1.00 89.81 89 THR A O 1
ATOM 716 N N . HIS A 1 90 ? 22.308 11.130 -17.638 1.00 89.50 90 HIS A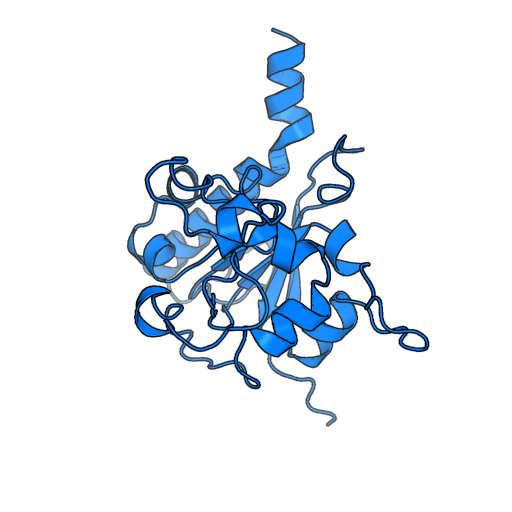 N 1
ATOM 717 C CA . HIS A 1 90 ? 22.278 10.675 -19.037 1.00 89.50 90 HIS A CA 1
ATOM 718 C C . HIS A 1 90 ? 21.537 9.333 -19.211 1.00 89.50 90 HIS A C 1
ATOM 720 O O . HIS A 1 90 ? 20.828 9.116 -20.194 1.00 89.50 90 HIS A O 1
ATOM 726 N N . ALA A 1 91 ? 21.668 8.419 -18.246 1.00 88.62 91 ALA A N 1
ATOM 727 C CA . ALA A 1 91 ? 20.957 7.142 -18.269 1.00 88.62 91 ALA A CA 1
ATOM 728 C C . ALA A 1 91 ? 19.436 7.335 -18.116 1.00 88.62 91 ALA A C 1
ATOM 730 O O . ALA A 1 91 ? 18.648 6.678 -18.792 1.00 88.62 91 ALA A O 1
ATOM 731 N N . GLN A 1 92 ? 19.014 8.282 -17.279 1.00 90.50 92 GLN A N 1
ATOM 732 C CA . GLN A 1 92 ? 17.606 8.639 -17.108 1.00 90.50 92 GLN A CA 1
ATOM 733 C C . GLN A 1 92 ? 17.027 9.336 -18.345 1.00 90.50 92 GLN A C 1
ATOM 735 O O . GLN A 1 92 ? 15.914 9.029 -18.754 1.00 90.50 92 GLN A O 1
ATOM 740 N N . SER A 1 93 ? 17.771 10.242 -18.985 1.00 89.00 93 SER A N 1
ATOM 741 C CA . SER A 1 93 ? 17.288 10.960 -20.175 1.00 89.00 93 SER A CA 1
ATOM 742 C C . SER A 1 93 ? 17.139 10.077 -21.416 1.00 89.00 93 SER A C 1
ATOM 744 O O . SER A 1 93 ? 16.365 10.409 -22.315 1.00 89.00 93 SER A O 1
ATOM 746 N N . SER A 1 94 ? 17.844 8.945 -21.452 1.00 90.06 94 SER A N 1
ATOM 747 C CA . SER A 1 94 ? 17.817 7.967 -22.544 1.00 90.06 94 SER A CA 1
ATOM 748 C C . SER A 1 94 ? 16.894 6.768 -22.292 1.00 90.06 94 SER A C 1
ATOM 750 O O . SER A 1 94 ? 16.736 5.927 -23.176 1.00 90.06 94 SER A O 1
ATOM 752 N N . THR A 1 95 ? 16.247 6.685 -21.125 1.00 89.69 95 THR A N 1
ATOM 753 C CA . THR A 1 95 ? 15.336 5.587 -20.768 1.00 89.69 95 THR A CA 1
ATOM 754 C C . THR A 1 95 ? 13.935 6.100 -20.461 1.00 89.69 95 THR A C 1
ATOM 756 O O . THR A 1 95 ? 13.745 7.211 -19.966 1.00 89.69 95 THR A O 1
ATOM 759 N N . LYS A 1 96 ? 12.916 5.285 -20.759 1.00 92.12 96 LYS A N 1
ATOM 760 C CA . LYS A 1 96 ? 11.530 5.623 -20.417 1.00 92.12 96 LYS A CA 1
ATOM 761 C C . LYS A 1 96 ? 11.410 5.770 -18.898 1.00 92.12 96 LYS A C 1
ATOM 763 O O . LYS A 1 96 ? 11.830 4.882 -18.162 1.00 92.12 96 LYS A O 1
ATOM 768 N N . TYR A 1 97 ? 10.801 6.869 -18.464 1.00 92.50 97 TYR A N 1
ATOM 769 C CA . TYR A 1 97 ? 10.517 7.132 -17.059 1.00 92.50 97 TYR A CA 1
ATOM 770 C C . TYR A 1 97 ? 9.658 6.032 -16.426 1.00 92.50 97 TYR A C 1
ATOM 772 O O . TYR A 1 97 ? 8.653 5.644 -17.028 1.00 92.50 97 TYR A O 1
ATOM 780 N N . TRP A 1 98 ? 10.069 5.564 -15.242 1.00 93.94 98 TRP A N 1
ATOM 781 C CA . TRP A 1 98 ? 9.320 4.648 -14.378 1.00 93.94 98 TRP A CA 1
ATOM 782 C C . TRP A 1 98 ? 9.286 5.196 -12.951 1.00 93.94 98 TRP A C 1
ATOM 784 O O . TRP A 1 98 ? 10.326 5.564 -12.402 1.00 93.94 98 TRP A O 1
ATOM 794 N N . ASP A 1 99 ? 8.109 5.210 -12.342 1.00 93.31 99 ASP A N 1
ATOM 795 C CA . ASP A 1 99 ? 7.944 5.469 -10.914 1.00 93.31 99 ASP A CA 1
ATOM 796 C C . ASP A 1 99 ? 7.813 4.160 -10.106 1.00 93.31 99 ASP A C 1
ATOM 798 O O . ASP A 1 99 ? 7.910 3.054 -10.644 1.00 93.31 99 ASP A O 1
ATOM 802 N N . GLN A 1 100 ? 7.611 4.263 -8.789 1.00 94.06 100 GLN A N 1
ATOM 803 C CA . GLN A 1 100 ? 7.443 3.086 -7.931 1.00 94.06 100 GLN A CA 1
ATOM 804 C C . GLN A 1 100 ? 6.220 2.245 -8.329 1.00 94.06 100 GLN A C 1
ATOM 806 O O . GLN A 1 100 ? 6.275 1.015 -8.262 1.00 94.06 100 GLN A O 1
ATOM 811 N N . SER A 1 101 ? 5.132 2.895 -8.741 1.00 94.31 101 SER A N 1
ATOM 812 C CA . SER A 1 101 ? 3.908 2.255 -9.218 1.00 94.31 101 SER A CA 1
ATOM 813 C C . SER A 1 101 ? 4.167 1.459 -10.497 1.00 94.31 101 SER A C 1
ATOM 815 O O . SER A 1 101 ? 3.730 0.312 -10.582 1.00 94.31 101 SER A O 1
ATOM 817 N N . ASP A 1 102 ? 4.953 1.979 -11.442 1.00 94.38 102 ASP A N 1
ATOM 818 C CA . ASP A 1 102 ? 5.371 1.242 -12.639 1.00 94.38 102 ASP A CA 1
ATOM 819 C C . ASP A 1 102 ? 6.155 -0.026 -12.271 1.00 94.38 102 ASP A C 1
ATOM 821 O O . ASP A 1 102 ? 5.831 -1.119 -12.748 1.00 94.38 102 ASP A O 1
ATOM 825 N N . PHE A 1 103 ? 7.137 0.079 -11.365 1.00 94.06 103 PHE A N 1
ATOM 826 C CA . PHE A 1 103 ? 7.879 -1.092 -10.879 1.00 94.06 103 PHE A CA 1
ATOM 827 C C . PHE A 1 103 ? 6.972 -2.108 -10.180 1.00 94.06 103 PHE A C 1
ATOM 829 O O . PHE A 1 103 ? 7.130 -3.314 -10.383 1.00 94.06 103 PHE A O 1
ATOM 836 N N . PHE A 1 104 ? 6.023 -1.636 -9.372 1.00 95.25 104 PHE A N 1
ATOM 837 C CA . PHE A 1 104 ? 5.089 -2.487 -8.648 1.00 95.25 104 PHE A CA 1
ATOM 838 C C . PHE A 1 104 ? 4.126 -3.218 -9.594 1.00 95.25 104 PHE A C 1
ATOM 840 O O . PHE A 1 104 ? 4.075 -4.446 -9.588 1.00 95.25 104 PHE A O 1
ATOM 847 N N . TYR A 1 105 ? 3.407 -2.496 -10.459 1.00 93.88 105 TYR A N 1
ATOM 848 C CA . TYR A 1 105 ? 2.423 -3.076 -11.382 1.00 93.88 105 TYR A CA 1
ATOM 849 C C . TYR A 1 105 ? 3.060 -3.846 -12.549 1.00 93.88 105 TYR A C 1
ATOM 851 O O . TYR A 1 105 ? 2.372 -4.604 -13.245 1.00 93.88 105 TYR A O 1
ATOM 859 N N . HIS A 1 106 ? 4.372 -3.715 -12.771 1.00 93.38 106 HIS A N 1
ATOM 860 C CA . HIS A 1 106 ? 5.075 -4.568 -13.721 1.00 93.38 106 HIS A CA 1
ATOM 861 C C . HIS A 1 106 ? 5.200 -6.025 -13.236 1.00 93.38 106 HIS A C 1
ATOM 863 O O . HIS A 1 106 ? 5.060 -6.950 -14.025 1.00 93.38 106 HIS A O 1
ATOM 869 N N . ASP A 1 107 ? 5.449 -6.297 -11.963 1.00 93.38 107 ASP A N 1
ATOM 870 C CA . ASP A 1 107 ? 5.316 -7.663 -11.436 1.00 93.38 107 ASP A CA 1
ATOM 871 C C . ASP A 1 107 ? 5.101 -7.572 -9.922 1.00 93.38 107 ASP A C 1
ATOM 873 O O . ASP A 1 107 ? 6.079 -7.573 -9.171 1.00 93.38 107 ASP A O 1
ATOM 877 N N . PRO A 1 108 ? 3.837 -7.479 -9.458 1.00 94.62 108 PRO A N 1
ATOM 878 C CA . PRO A 1 108 ? 3.529 -7.272 -8.045 1.00 94.62 108 PRO A CA 1
ATOM 879 C C . PRO A 1 108 ? 4.129 -8.352 -7.146 1.00 94.62 108 PRO A C 1
ATOM 881 O O . PRO A 1 108 ? 4.601 -8.068 -6.048 1.00 94.62 108 PRO A O 1
ATOM 884 N N . ILE A 1 109 ? 4.158 -9.602 -7.618 1.00 94.06 109 ILE A N 1
ATOM 885 C CA . ILE A 1 109 ? 4.717 -10.723 -6.860 1.00 94.06 109 ILE A CA 1
ATOM 886 C C . ILE A 1 109 ? 6.232 -10.570 -6.740 1.00 94.06 109 ILE A C 1
ATOM 888 O O . ILE A 1 109 ? 6.760 -10.680 -5.633 1.00 94.06 109 ILE A O 1
ATOM 892 N N . LYS A 1 110 ? 6.935 -10.292 -7.846 1.00 92.44 110 LYS A N 1
ATOM 893 C CA . LYS A 1 110 ? 8.383 -10.042 -7.813 1.00 92.44 110 LYS A CA 1
ATOM 894 C C . LYS A 1 110 ? 8.716 -8.821 -6.958 1.00 92.44 110 LYS A C 1
ATOM 896 O O . LYS A 1 110 ? 9.641 -8.896 -6.159 1.00 92.44 110 LYS A O 1
ATOM 901 N N . TYR A 1 111 ? 7.948 -7.739 -7.072 1.00 94.06 111 TYR A N 1
ATOM 902 C CA . TYR A 1 111 ? 8.150 -6.533 -6.276 1.00 94.06 111 TYR A CA 1
ATOM 903 C C . TYR A 1 111 ? 8.078 -6.836 -4.777 1.00 94.06 111 TYR A C 1
ATOM 905 O O . TYR A 1 111 ? 8.984 -6.471 -4.035 1.00 94.06 111 TYR A O 1
ATOM 913 N N . LEU A 1 112 ? 7.046 -7.558 -4.325 1.00 94.81 112 LEU A N 1
ATOM 914 C CA . LEU A 1 112 ? 6.939 -7.931 -2.914 1.00 94.81 112 LEU A CA 1
ATOM 915 C C . LEU A 1 112 ? 8.078 -8.853 -2.463 1.00 94.81 112 LEU A C 1
ATOM 917 O O . LEU A 1 112 ? 8.536 -8.739 -1.335 1.00 94.81 112 LEU A O 1
ATOM 921 N N . VAL A 1 113 ? 8.546 -9.762 -3.321 1.00 92.25 113 VAL A N 1
ATOM 922 C CA . VAL A 1 113 ? 9.680 -10.642 -2.992 1.00 92.25 113 VAL A CA 1
ATOM 923 C C . VAL A 1 113 ? 10.991 -9.863 -2.881 1.00 92.25 113 VAL A C 1
ATOM 925 O O . VAL A 1 113 ? 11.785 -10.154 -1.993 1.00 92.25 113 VAL A O 1
ATOM 928 N N . ASP A 1 114 ? 11.214 -8.888 -3.760 1.00 92.06 114 ASP A N 1
ATOM 929 C CA . ASP A 1 114 ? 12.474 -8.148 -3.827 1.00 92.06 114 ASP A CA 1
ATOM 930 C C . ASP A 1 114 ? 12.541 -6.989 -2.817 1.00 92.06 114 ASP A C 1
ATOM 932 O O . ASP A 1 114 ? 13.628 -6.631 -2.368 1.00 92.06 114 ASP A O 1
ATOM 936 N N . ARG A 1 115 ? 11.405 -6.345 -2.502 1.00 93.31 115 ARG A N 1
ATOM 937 C CA . ARG A 1 115 ? 11.372 -5.075 -1.746 1.00 93.31 115 ARG A CA 1
ATOM 938 C C . ARG A 1 115 ? 10.944 -5.203 -0.288 1.00 93.31 115 ARG A C 1
ATOM 940 O O . ARG A 1 115 ? 11.040 -4.217 0.441 1.00 93.31 115 ARG A O 1
ATOM 947 N N . PHE A 1 116 ? 10.479 -6.376 0.132 1.00 94.88 116 PHE A N 1
ATOM 948 C CA . PHE A 1 116 ? 10.034 -6.628 1.501 1.00 94.88 116 PHE A CA 1
ATOM 949 C C . PHE A 1 116 ? 10.921 -7.676 2.175 1.00 94.88 116 PHE A C 1
ATOM 951 O O . PHE A 1 116 ? 11.441 -8.573 1.504 1.00 94.88 116 PHE A O 1
ATOM 958 N N . PRO A 1 117 ? 11.067 -7.627 3.511 1.00 94.19 117 PRO A N 1
ATOM 959 C CA . PRO A 1 117 ? 11.782 -8.661 4.241 1.00 94.19 117 PRO A CA 1
ATOM 960 C C . PRO A 1 117 ? 11.089 -10.022 4.099 1.00 94.19 117 PRO A C 1
ATOM 962 O O . PRO A 1 117 ? 9.883 -10.132 3.862 1.00 94.19 117 PRO A O 1
ATOM 965 N N . TYR A 1 118 ? 11.855 -11.101 4.269 1.00 92.44 118 TYR A N 1
ATOM 966 C CA . TYR A 1 118 ? 11.321 -12.455 4.112 1.00 92.44 118 TYR A CA 1
ATOM 967 C C . TYR A 1 118 ? 10.236 -12.788 5.153 1.00 92.44 118 TYR A C 1
ATOM 969 O O . TYR A 1 118 ? 9.226 -13.413 4.806 1.00 92.44 118 TYR A O 1
ATOM 977 N N . ASN A 1 119 ? 10.431 -12.356 6.400 1.00 93.06 119 ASN A N 1
ATOM 978 C CA . ASN A 1 119 ? 9.504 -12.558 7.513 1.00 93.06 119 ASN A CA 1
ATOM 979 C C . ASN A 1 119 ? 8.742 -11.268 7.829 1.00 93.06 119 ASN A C 1
ATOM 981 O O . ASN A 1 119 ? 9.250 -10.171 7.604 1.00 93.06 119 ASN A O 1
ATOM 985 N N . VAL A 1 120 ? 7.534 -11.418 8.373 1.00 94.81 120 VAL A N 1
ATOM 986 C CA . VAL A 1 120 ? 6.777 -10.300 8.945 1.00 94.81 120 VAL A CA 1
ATOM 987 C C . VAL A 1 120 ? 7.294 -10.052 10.356 1.00 94.81 120 VAL A C 1
ATOM 989 O O . VAL A 1 120 ? 7.252 -10.958 11.188 1.00 94.81 120 VAL A O 1
ATOM 992 N N . ASP A 1 121 ? 7.780 -8.840 10.599 1.00 94.50 121 ASP A N 1
ATOM 993 C CA . ASP A 1 121 ? 8.085 -8.353 11.939 1.00 94.50 121 ASP A CA 1
ATOM 994 C C . ASP A 1 121 ? 6.781 -7.891 12.604 1.00 94.50 121 ASP A C 1
ATOM 996 O O . ASP A 1 121 ? 6.101 -6.994 12.102 1.00 94.50 121 ASP A O 1
ATOM 1000 N N . THR A 1 122 ? 6.406 -8.542 13.705 1.00 94.00 122 THR A N 1
ATOM 1001 C CA . THR A 1 122 ? 5.155 -8.271 14.424 1.00 94.00 122 THR A CA 1
ATOM 1002 C C . THR A 1 122 ? 5.212 -7.030 15.307 1.00 94.00 122 THR A C 1
ATOM 1004 O O . THR A 1 122 ? 4.171 -6.632 15.824 1.00 94.00 122 THR A O 1
ATOM 1007 N N . ASP A 1 123 ? 6.379 -6.397 15.445 1.00 94.38 123 ASP A N 1
ATOM 1008 C CA . ASP A 1 123 ? 6.492 -5.063 16.045 1.00 94.38 123 ASP A CA 1
ATOM 1009 C C . ASP A 1 123 ? 6.087 -3.958 15.049 1.00 94.38 123 ASP A C 1
ATOM 1011 O O . ASP A 1 123 ? 5.919 -2.793 15.427 1.00 94.38 123 ASP A O 1
ATOM 1015 N N . TYR A 1 124 ? 5.886 -4.332 13.777 1.00 95.50 124 TYR A N 1
ATOM 1016 C CA . TYR A 1 124 ? 5.454 -3.471 12.677 1.00 95.50 124 TYR A CA 1
ATOM 1017 C C . TYR A 1 124 ? 6.231 -2.143 12.633 1.00 95.50 124 TYR A C 1
ATOM 1019 O O . TYR A 1 124 ? 5.638 -1.063 12.808 1.00 95.50 124 TYR A O 1
ATOM 1027 N N . PRO A 1 125 ? 7.564 -2.199 12.434 1.00 94.31 125 PRO A N 1
ATOM 1028 C CA . PRO A 1 125 ? 8.378 -1.000 12.333 1.00 94.31 125 PRO A CA 1
ATOM 1029 C C . PRO A 1 125 ? 7.998 -0.190 11.080 1.00 94.31 125 PRO A C 1
ATOM 1031 O O . PRO A 1 125 ? 7.533 -0.766 10.089 1.00 94.31 125 PRO A O 1
ATOM 1034 N N . PRO A 1 126 ? 8.220 1.137 11.082 1.00 90.94 126 PRO A N 1
ATOM 1035 C CA . PRO A 1 126 ? 8.102 1.950 9.874 1.00 90.94 126 PRO A CA 1
ATOM 1036 C C . PRO A 1 126 ? 8.981 1.417 8.735 1.00 90.94 126 PRO A C 1
ATOM 1038 O O . PRO A 1 126 ? 9.990 0.741 8.966 1.00 90.94 126 PRO A O 1
ATOM 1041 N N . SER A 1 127 ? 8.610 1.724 7.492 1.00 89.19 127 SER A N 1
ATOM 1042 C CA . SER A 1 127 ? 9.465 1.425 6.339 1.00 89.19 127 SER A CA 1
ATOM 1043 C C . SER A 1 127 ? 10.742 2.275 6.387 1.00 89.19 127 SER A C 1
ATOM 1045 O O . SER A 1 127 ? 10.687 3.441 6.786 1.00 89.19 127 SER A O 1
ATOM 1047 N N . PRO A 1 128 ? 11.902 1.727 5.984 1.00 84.94 128 PRO A N 1
ATOM 1048 C CA . PRO A 1 128 ? 13.142 2.489 5.969 1.00 84.94 128 PRO A CA 1
ATOM 1049 C C . PRO A 1 128 ? 13.065 3.635 4.938 1.00 84.94 128 PRO A C 1
ATOM 1051 O O . PRO A 1 128 ? 12.521 3.440 3.847 1.00 84.94 128 PRO A O 1
ATOM 1054 N N . PRO A 1 129 ? 13.637 4.818 5.232 1.00 73.00 129 PRO A N 1
ATOM 1055 C CA . PRO A 1 129 ? 13.723 5.909 4.268 1.00 73.00 129 PRO A CA 1
ATOM 1056 C C . PRO A 1 129 ? 14.474 5.483 3.003 1.00 73.00 129 PRO A C 1
ATOM 1058 O O . PRO A 1 129 ? 15.542 4.876 3.090 1.00 73.00 129 PRO A O 1
ATOM 1061 N N . ALA A 1 130 ? 13.972 5.881 1.830 1.00 65.75 130 ALA A N 1
ATOM 1062 C CA . ALA A 1 130 ? 14.608 5.568 0.546 1.00 65.75 130 ALA A CA 1
ATOM 1063 C C . ALA A 1 130 ? 16.076 6.042 0.468 1.00 65.75 130 ALA A C 1
ATOM 1065 O O . ALA A 1 130 ? 16.910 5.360 -0.119 1.00 65.75 130 ALA A O 1
ATOM 1066 N N . ALA A 1 131 ? 16.409 7.159 1.126 1.00 58.31 131 ALA A N 1
ATOM 1067 C CA . ALA A 1 131 ? 17.762 7.722 1.166 1.00 58.31 131 ALA A CA 1
ATOM 1068 C C . ALA A 1 131 ? 18.802 6.821 1.865 1.00 58.31 131 ALA A C 1
ATOM 1070 O O . ALA A 1 131 ? 19.991 6.938 1.597 1.00 58.31 131 ALA A O 1
ATOM 1071 N N . LEU A 1 132 ? 18.381 5.907 2.749 1.00 56.75 132 LEU A N 1
ATOM 1072 C CA . LEU A 1 132 ? 19.298 4.967 3.411 1.00 56.75 132 LEU A CA 1
ATOM 1073 C C . LEU A 1 132 ? 19.627 3.741 2.544 1.00 56.75 132 LEU A C 1
ATOM 1075 O O . LEU A 1 132 ? 20.420 2.904 2.963 1.00 56.75 132 LEU A O 1
ATOM 1079 N N . MET A 1 133 ? 19.004 3.620 1.368 1.00 53.72 133 MET A N 1
ATOM 1080 C CA . MET A 1 133 ? 19.086 2.455 0.478 1.00 53.72 133 MET A CA 1
ATOM 1081 C C . MET A 1 133 ? 19.687 2.813 -0.897 1.00 53.72 133 MET A C 1
ATOM 1083 O O . MET A 1 133 ? 19.597 2.024 -1.842 1.00 53.72 133 MET A O 1
ATOM 1087 N N . GLU A 1 134 ? 20.293 4.003 -1.024 1.00 48.16 134 GLU A N 1
ATOM 1088 C CA . GLU A 1 134 ? 21.014 4.432 -2.227 1.00 48.16 134 GLU A CA 1
ATOM 1089 C C . GLU A 1 134 ? 22.163 3.451 -2.530 1.00 48.16 134 GLU A C 1
ATOM 1091 O O . GLU A 1 134 ? 23.099 3.312 -1.746 1.00 48.16 134 GLU A O 1
ATOM 1096 N N . GLY A 1 135 ? 22.077 2.748 -3.666 1.00 50.22 135 GLY A N 1
ATOM 1097 C CA . GLY A 1 135 ? 23.095 1.795 -4.134 1.00 50.22 135 GLY A CA 1
ATOM 1098 C C . GLY A 1 135 ? 22.615 0.348 -4.310 1.00 50.22 135 GLY A C 1
ATOM 1099 O O . GLY A 1 135 ? 23.261 -0.419 -5.016 1.00 50.22 135 GLY A O 1
ATOM 1100 N N . GLU A 1 136 ? 21.454 -0.042 -3.771 1.00 46.75 136 GLU A N 1
ATOM 1101 C CA . GLU A 1 136 ? 20.906 -1.403 -3.934 1.00 46.75 136 GLU A CA 1
ATOM 1102 C C . GLU A 1 136 ? 19.726 -1.455 -4.926 1.00 46.75 136 GLU A C 1
ATOM 1104 O O . GLU A 1 136 ? 18.566 -1.688 -4.557 1.00 46.75 136 GLU A O 1
ATOM 1109 N N . GLY A 1 137 ? 20.018 -1.224 -6.210 1.00 51.47 137 GLY A N 1
ATOM 1110 C CA . GLY A 1 137 ? 19.010 -1.232 -7.284 1.00 51.47 137 GLY A CA 1
ATOM 1111 C C . GLY A 1 137 ? 19.553 -1.033 -8.704 1.00 51.47 137 GLY A C 1
ATOM 1112 O O . GLY A 1 137 ? 18.796 -0.671 -9.599 1.00 51.47 137 GLY A O 1
ATOM 1113 N N . GLU A 1 138 ? 20.849 -1.265 -8.933 1.00 55.28 138 GLU A N 1
ATOM 1114 C CA . GLU A 1 138 ? 21.622 -0.795 -10.104 1.00 55.28 138 GLU A CA 1
ATOM 1115 C C . GLU A 1 138 ? 21.216 -1.353 -11.488 1.00 55.28 138 GLU A C 1
ATOM 1117 O O . GLU A 1 138 ? 21.941 -1.180 -12.465 1.00 55.28 138 GLU A O 1
ATOM 1122 N N . SER A 1 139 ? 20.067 -2.017 -11.630 1.00 70.94 139 SER A N 1
ATOM 1123 C CA . SER A 1 139 ? 19.636 -2.535 -12.936 1.00 70.94 139 SER A CA 1
ATOM 1124 C C . SER A 1 139 ? 18.870 -1.517 -13.788 1.00 70.94 139 SER A C 1
ATOM 1126 O O . SER A 1 139 ? 18.957 -1.584 -15.014 1.00 70.94 139 SER A O 1
ATOM 1128 N N . HIS A 1 140 ? 18.139 -0.568 -13.182 1.00 85.25 140 HIS A N 1
ATOM 1129 C CA . HIS A 1 140 ? 17.320 0.402 -13.921 1.00 85.25 140 HIS A CA 1
ATOM 1130 C C . HIS A 1 140 ? 17.569 1.849 -13.454 1.00 85.25 140 HIS A C 1
ATOM 1132 O O . HIS A 1 140 ? 17.482 2.107 -12.256 1.00 85.25 140 HIS A O 1
ATOM 1138 N N . PRO A 1 141 ? 17.780 2.832 -14.360 1.00 88.50 141 PRO A N 1
ATOM 1139 C CA . PRO A 1 141 ? 18.124 4.221 -13.993 1.00 88.50 141 PRO A CA 1
ATOM 1140 C C . PRO A 1 141 ? 17.084 4.969 -13.145 1.00 88.50 141 PRO A C 1
ATOM 1142 O O . PRO A 1 141 ? 17.366 6.031 -12.586 1.00 88.50 141 PRO A O 1
ATOM 1145 N N . TRP A 1 142 ? 15.862 4.442 -13.105 1.00 89.69 142 TRP A N 1
ATOM 1146 C CA . TRP A 1 142 ? 14.735 5.000 -12.360 1.00 89.69 142 TRP A CA 1
ATOM 1147 C C . TRP A 1 142 ? 14.417 4.248 -11.063 1.00 89.69 142 TRP A C 1
ATOM 1149 O O . TRP A 1 142 ? 13.528 4.660 -10.321 1.00 89.69 142 TRP A O 1
ATOM 1159 N N . ASP A 1 143 ? 15.121 3.152 -10.781 1.00 89.44 143 ASP A N 1
ATOM 1160 C CA . ASP A 1 143 ? 14.922 2.388 -9.555 1.00 89.44 143 ASP A CA 1
ATOM 1161 C C . ASP A 1 143 ? 15.596 3.090 -8.375 1.00 89.44 143 ASP A C 1
ATOM 1163 O O . ASP A 1 143 ? 16.820 3.138 -8.278 1.00 89.44 143 ASP A O 1
ATOM 1167 N N . LYS A 1 144 ? 14.787 3.628 -7.458 1.00 86.12 144 LYS A N 1
ATOM 1168 C CA . LYS A 1 144 ? 15.276 4.302 -6.247 1.00 86.12 144 LYS A CA 1
ATOM 1169 C C . LYS A 1 144 ? 15.522 3.349 -5.078 1.00 86.12 144 LYS A C 1
ATOM 1171 O O . LYS A 1 144 ? 15.687 3.800 -3.951 1.00 86.12 144 LYS A O 1
ATOM 1176 N N . GLY A 1 145 ? 15.462 2.036 -5.301 1.00 86.31 145 GLY A N 1
ATOM 1177 C CA . GLY A 1 145 ? 15.735 1.069 -4.245 1.00 86.31 145 GLY A CA 1
ATOM 1178 C C . GLY A 1 145 ? 14.671 1.031 -3.142 1.00 86.31 145 GLY A C 1
ATOM 1179 O O . GLY A 1 145 ? 14.980 0.572 -2.051 1.00 86.31 145 GLY A O 1
ATOM 1180 N N . TRP A 1 146 ? 13.418 1.443 -3.402 1.00 89.19 146 TRP A N 1
ATOM 1181 C CA . TRP A 1 146 ? 12.335 1.415 -2.401 1.00 89.19 146 TRP A CA 1
ATOM 1182 C C . TRP A 1 146 ? 12.282 0.089 -1.635 1.00 89.19 146 TRP A C 1
ATOM 1184 O O . TRP A 1 146 ? 12.373 -0.978 -2.252 1.00 89.19 146 TRP A O 1
ATOM 1194 N N . ARG A 1 147 ? 12.125 0.163 -0.313 1.00 91.94 147 ARG A N 1
ATOM 1195 C CA . ARG A 1 147 ? 11.976 -0.978 0.597 1.00 91.94 147 ARG A CA 1
ATOM 1196 C C . ARG A 1 147 ? 10.827 -0.711 1.554 1.00 91.94 147 ARG A C 1
ATOM 1198 O O . ARG A 1 147 ? 10.593 0.434 1.930 1.00 91.94 147 ARG A O 1
ATOM 1205 N N . HIS A 1 148 ? 10.146 -1.777 1.954 1.00 94.00 148 HIS A N 1
ATOM 1206 C CA . HIS A 1 148 ? 8.956 -1.686 2.792 1.00 94.00 148 HIS A CA 1
ATOM 1207 C C . HIS A 1 148 ? 8.979 -2.700 3.923 1.00 94.00 148 HIS A C 1
ATOM 1209 O O . HIS A 1 148 ? 9.378 -3.850 3.732 1.00 94.00 148 HIS A O 1
ATOM 1215 N N . SER A 1 149 ? 8.478 -2.286 5.080 1.00 95.19 149 SER A N 1
ATOM 1216 C CA . SER A 1 149 ? 8.154 -3.189 6.181 1.00 95.19 149 SER A CA 1
ATOM 1217 C C . SER A 1 149 ? 6.760 -3.785 5.967 1.00 95.19 149 SER A C 1
ATOM 1219 O O . SER A 1 149 ? 5.842 -3.107 5.496 1.00 95.19 149 SER A O 1
ATOM 1221 N N . TRP A 1 150 ? 6.575 -5.059 6.318 1.00 97.38 150 TRP A N 1
ATOM 1222 C CA . TRP A 1 150 ? 5.248 -5.679 6.301 1.00 97.38 150 TRP A CA 1
ATOM 1223 C C . TRP A 1 150 ? 4.340 -5.015 7.349 1.00 97.38 150 TRP A C 1
ATOM 1225 O O . TRP A 1 150 ? 4.727 -4.967 8.515 1.00 97.38 150 TRP A O 1
ATOM 1235 N N . PRO A 1 151 ? 3.151 -4.513 6.973 1.00 97.75 151 PRO A N 1
ATOM 1236 C CA . PRO A 1 151 ? 2.265 -3.822 7.900 1.00 97.75 151 PRO A CA 1
ATOM 1237 C C . PRO A 1 151 ? 1.299 -4.784 8.597 1.00 97.75 151 PRO A C 1
ATOM 1239 O O . PRO A 1 151 ? 1.057 -5.897 8.124 1.00 97.75 151 PRO A O 1
ATOM 1242 N N . SER A 1 152 ? 0.653 -4.327 9.667 1.00 97.56 152 SER A N 1
ATOM 1243 C CA . SER A 1 152 ? -0.428 -5.079 10.314 1.00 97.56 152 SER A CA 1
ATOM 1244 C C . SER A 1 152 ? -1.612 -5.307 9.372 1.00 97.56 152 SER A C 1
ATOM 1246 O O . SER A 1 152 ? -2.191 -6.395 9.366 1.00 97.56 152 SER A O 1
ATOM 1248 N N . HIS A 1 153 ? -1.924 -4.309 8.535 1.00 98.12 153 HIS A N 1
ATOM 1249 C CA . HIS A 1 153 ? -3.021 -4.352 7.576 1.00 98.12 153 HIS A CA 1
ATOM 1250 C C . HIS A 1 153 ? -2.573 -3.881 6.189 1.00 98.12 153 HIS A C 1
ATOM 1252 O O . HIS A 1 153 ? -1.897 -2.864 6.045 1.00 98.12 153 HIS A O 1
ATOM 1258 N N . LEU A 1 154 ? -2.976 -4.621 5.160 1.00 98.25 154 LEU A N 1
ATOM 1259 C CA . LEU A 1 154 ? -2.808 -4.269 3.755 1.00 98.25 154 LEU A CA 1
ATOM 1260 C C . LEU A 1 154 ? -4.153 -3.868 3.158 1.00 98.25 154 LEU A C 1
ATOM 1262 O O . LEU A 1 154 ? -5.154 -4.544 3.388 1.00 98.25 154 LEU A O 1
ATOM 1266 N N . VAL A 1 155 ? -4.156 -2.825 2.338 1.00 97.94 155 VAL A N 1
ATOM 1267 C CA . VAL A 1 155 ? -5.328 -2.379 1.579 1.00 97.94 155 VAL A CA 1
ATOM 1268 C C . VAL A 1 155 ? -5.037 -2.544 0.094 1.00 97.94 155 VAL A C 1
ATOM 1270 O O . VAL A 1 155 ? -4.009 -2.069 -0.396 1.00 97.94 155 VAL A O 1
ATOM 1273 N N . VAL A 1 156 ? -5.907 -3.267 -0.614 1.00 97.00 156 VAL A N 1
ATOM 1274 C CA . VAL A 1 156 ? -5.684 -3.678 -2.009 1.00 97.00 156 VAL A CA 1
ATOM 1275 C C . VAL A 1 156 ? -6.980 -3.632 -2.820 1.00 97.00 156 VAL A C 1
ATOM 1277 O O . VAL A 1 156 ? -8.054 -3.869 -2.272 1.00 97.00 156 VAL A O 1
ATOM 1280 N N . PHE A 1 157 ? -6.893 -3.416 -4.135 1.00 95.81 157 PHE A N 1
ATOM 1281 C CA . PHE A 1 157 ? -8.016 -3.719 -5.034 1.00 95.81 157 PHE A CA 1
ATOM 1282 C C . PHE A 1 157 ? -8.132 -5.226 -5.275 1.00 95.81 157 PHE A C 1
ATOM 1284 O O . PHE A 1 157 ? -7.132 -5.946 -5.341 1.00 95.81 157 PHE A O 1
ATOM 1291 N N . GLU A 1 158 ? -9.356 -5.716 -5.450 1.00 94.94 158 GLU A N 1
ATOM 1292 C CA . GLU A 1 158 ? -9.611 -7.130 -5.715 1.00 94.94 158 GLU A CA 1
ATOM 1293 C C . GLU A 1 158 ? -8.943 -7.621 -7.011 1.00 94.94 158 GLU A C 1
ATOM 1295 O O . GLU A 1 158 ? -8.475 -8.761 -7.067 1.00 94.94 158 GLU A O 1
ATOM 1300 N N . SER A 1 159 ? -8.869 -6.781 -8.047 1.00 94.31 159 SER A N 1
ATOM 1301 C CA . SER A 1 159 ? -8.170 -7.094 -9.301 1.00 94.31 159 SER A CA 1
ATOM 1302 C C . SER A 1 159 ? -6.715 -7.507 -9.061 1.00 94.31 159 SER A C 1
ATOM 1304 O O . SER A 1 159 ? -6.283 -8.561 -9.530 1.00 94.31 159 SER A O 1
ATOM 1306 N N . LEU A 1 160 ? -5.993 -6.754 -8.230 1.00 95.44 160 LEU A N 1
ATOM 1307 C CA . LEU A 1 160 ? -4.595 -7.004 -7.896 1.00 95.44 160 LEU A CA 1
ATOM 1308 C C . LEU A 1 160 ? -4.393 -8.375 -7.223 1.00 95.44 160 LEU A C 1
ATOM 1310 O O . LEU A 1 160 ? -3.382 -9.040 -7.440 1.00 95.44 160 LEU A O 1
ATOM 1314 N N . LEU A 1 161 ? -5.366 -8.855 -6.442 1.00 95.50 161 LEU A N 1
ATOM 1315 C CA . LEU A 1 161 ? -5.300 -10.178 -5.808 1.00 95.50 161 LEU A CA 1
ATOM 1316 C C . LEU A 1 161 ? -5.324 -11.339 -6.814 1.00 95.50 161 LEU A C 1
ATOM 1318 O O . LEU A 1 161 ? -4.863 -12.439 -6.482 1.00 95.50 161 LEU A O 1
ATOM 1322 N N . LYS A 1 162 ? -5.859 -11.105 -8.017 1.00 93.12 162 LYS A N 1
ATOM 1323 C CA . LYS A 1 162 ? -5.952 -12.082 -9.112 1.00 93.12 162 LYS A CA 1
ATOM 1324 C C . LYS A 1 162 ? -4.693 -12.102 -9.981 1.00 93.12 162 LYS A C 1
ATOM 1326 O O . LYS A 1 162 ? -4.497 -13.077 -10.703 1.00 93.12 162 LYS A O 1
ATOM 1331 N N . GLU A 1 163 ? -3.835 -11.088 -9.876 1.00 92.00 163 GLU A N 1
ATOM 1332 C CA . GLU A 1 163 ? -2.587 -11.011 -10.634 1.00 92.00 163 GLU A CA 1
ATOM 1333 C C . GLU A 1 163 ? -1.681 -12.211 -10.333 1.00 92.00 163 GLU A C 1
ATOM 1335 O O . GLU A 1 163 ? -1.449 -12.588 -9.177 1.00 92.00 163 GLU A O 1
ATOM 1340 N N . GLY A 1 164 ? -1.185 -12.826 -11.405 1.00 87.56 164 GLY A N 1
ATOM 1341 C CA . GLY A 1 164 ? -0.195 -13.894 -11.369 1.00 87.56 164 GLY A CA 1
ATOM 1342 C C . GLY A 1 164 ? 1.204 -13.359 -11.654 1.00 87.56 164 GLY A C 1
ATOM 1343 O O . GLY A 1 164 ? 1.389 -12.226 -12.093 1.00 87.56 164 GLY A O 1
ATOM 1344 N N . THR A 1 165 ? 2.217 -14.191 -11.435 1.00 77.56 165 THR A N 1
ATOM 1345 C CA . THR A 1 165 ? 3.572 -13.845 -11.880 1.00 77.56 165 THR A CA 1
ATOM 1346 C C . THR A 1 165 ? 3.664 -13.944 -13.401 1.00 77.56 165 THR A C 1
ATOM 1348 O O . THR A 1 165 ? 3.044 -14.805 -14.024 1.00 77.56 165 THR A O 1
ATOM 1351 N N . ARG A 1 166 ? 4.496 -13.094 -14.010 1.00 74.19 166 ARG A N 1
AT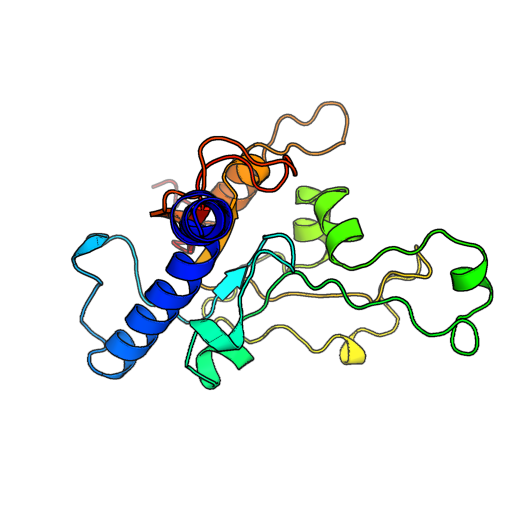OM 1352 C CA . ARG A 1 166 ? 4.771 -13.141 -15.456 1.00 74.19 166 ARG A CA 1
ATOM 1353 C C . ARG A 1 166 ? 5.745 -14.259 -15.844 1.00 74.19 166 ARG A C 1
ATOM 1355 O O . ARG A 1 166 ? 6.065 -14.422 -17.019 1.00 74.19 166 ARG A O 1
ATOM 1362 N N . ARG A 1 167 ? 6.223 -15.046 -14.873 1.00 71.56 167 A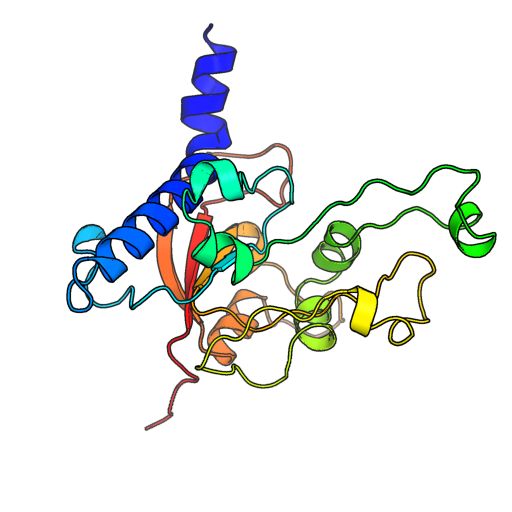RG A N 1
ATOM 1363 C CA . ARG A 1 167 ? 7.078 -16.213 -15.117 1.00 71.56 167 ARG A CA 1
ATOM 1364 C C . ARG A 1 167 ? 6.262 -17.384 -15.661 1.00 71.56 167 ARG A C 1
ATOM 1366 O O . ARG A 1 167 ? 5.346 -17.879 -15.007 1.00 71.56 167 ARG A O 1
ATOM 1373 N N . LEU A 1 168 ? 6.663 -17.871 -16.834 1.00 70.31 168 LEU A N 1
ATOM 1374 C CA . LEU A 1 168 ? 6.107 -19.072 -17.459 1.00 70.31 168 LEU A CA 1
ATOM 1375 C C . LEU A 1 168 ? 6.106 -20.260 -16.475 1.00 70.31 168 LEU A C 1
ATOM 1377 O O . LEU A 1 168 ? 7.090 -20.513 -15.777 1.00 70.31 168 LEU A O 1
ATOM 1381 N N . GLY A 1 169 ? 4.977 -20.972 -16.405 1.00 68.56 169 GLY A N 1
ATOM 1382 C CA . GLY A 1 169 ? 4.802 -22.177 -15.583 1.00 68.56 169 GLY A CA 1
ATOM 1383 C C . GLY A 1 169 ? 4.416 -21.948 -14.116 1.00 68.56 169 GLY A C 1
ATOM 1384 O O . GLY A 1 169 ? 4.187 -22.919 -13.401 1.00 68.56 169 GLY A O 1
ATOM 1385 N N . HIS A 1 170 ? 4.309 -20.702 -13.651 1.00 68.50 170 HIS A N 1
ATOM 1386 C CA . HIS A 1 170 ? 3.870 -20.398 -12.288 1.00 68.50 170 HIS A CA 1
ATOM 1387 C C . HIS A 1 170 ? 2.401 -19.952 -12.270 1.00 68.50 170 HIS A C 1
ATOM 1389 O O . HIS A 1 170 ? 2.034 -18.973 -12.908 1.00 68.50 170 HIS A O 1
ATOM 1395 N N . THR A 1 171 ? 1.560 -20.640 -11.497 1.00 72.56 171 THR A N 1
ATOM 1396 C CA . THR A 1 171 ? 0.110 -20.362 -11.380 1.00 72.56 171 THR A CA 1
ATOM 1397 C C . THR A 1 171 ? -0.274 -19.635 -10.090 1.00 72.56 171 THR A C 1
ATOM 1399 O O . THR A 1 171 ? -1.453 -19.445 -9.798 1.00 72.56 171 THR A O 1
ATOM 1402 N N . ARG A 1 172 ? 0.714 -19.247 -9.277 1.00 85.56 172 ARG A N 1
ATOM 1403 C CA . ARG A 1 172 ? 0.475 -18.618 -7.977 1.00 85.56 172 ARG A CA 1
ATOM 1404 C C . ARG A 1 172 ? 0.025 -17.172 -8.167 1.00 85.56 172 ARG A C 1
ATOM 1406 O O . ARG A 1 172 ? 0.742 -16.387 -8.785 1.00 85.56 172 ARG A O 1
ATOM 1413 N N . THR A 1 173 ? -1.118 -16.824 -7.583 1.00 93.50 173 THR A N 1
ATOM 1414 C CA . THR A 1 173 ? -1.617 -15.445 -7.566 1.00 93.50 173 THR A CA 1
ATOM 1415 C C . THR A 1 173 ? -1.061 -14.664 -6.381 1.00 93.50 173 THR A C 1
ATOM 1417 O O . THR A 1 173 ? -0.577 -15.243 -5.395 1.00 93.50 173 THR A O 1
ATOM 1420 N N . LEU A 1 174 ? -1.187 -13.338 -6.427 1.00 94.38 174 LEU A N 1
ATOM 1421 C CA . LEU A 1 174 ? -0.851 -12.479 -5.298 1.00 94.38 174 LEU A CA 1
ATOM 1422 C C . LEU A 1 174 ? -1.647 -12.860 -4.040 1.00 94.38 174 LEU A C 1
ATOM 1424 O O . LEU A 1 174 ? -1.080 -12.929 -2.947 1.00 94.38 174 LEU A O 1
ATOM 1428 N N . LYS A 1 175 ? -2.930 -13.221 -4.185 1.00 95.31 175 LYS A N 1
ATOM 1429 C CA . LYS A 1 175 ? -3.741 -13.743 -3.074 1.00 95.31 175 LYS A CA 1
ATOM 1430 C C . LYS A 1 175 ? -3.092 -14.953 -2.406 1.00 95.31 175 LYS A C 1
ATOM 1432 O O . LYS A 1 175 ? -3.055 -15.032 -1.175 1.00 95.31 175 LYS A O 1
ATOM 1437 N N . ASN A 1 176 ? -2.560 -15.895 -3.189 1.00 93.50 176 ASN A N 1
ATOM 1438 C CA . ASN A 1 176 ? -1.855 -17.053 -2.640 1.00 93.50 176 ASN A CA 1
ATOM 1439 C C . ASN A 1 176 ? -0.547 -16.647 -1.948 1.00 93.50 176 ASN A C 1
ATOM 1441 O O . ASN A 1 176 ? -0.185 -17.246 -0.935 1.00 93.50 176 ASN A O 1
ATOM 1445 N N . LEU A 1 177 ? 0.179 -15.655 -2.478 1.00 93.75 177 LEU A N 1
ATOM 1446 C CA . LEU A 1 177 ? 1.380 -15.114 -1.838 1.00 93.75 177 LEU A CA 1
ATOM 1447 C C . LEU A 1 177 ? 1.069 -14.566 -0.442 1.00 93.75 177 LEU A C 1
ATOM 1449 O O . LEU A 1 177 ? 1.627 -15.064 0.535 1.00 93.75 177 LEU A O 1
ATOM 1453 N N . LEU A 1 178 ? 0.136 -13.618 -0.355 1.00 95.62 178 LEU A N 1
ATOM 1454 C CA . LEU A 1 178 ? -0.252 -12.958 0.893 1.00 95.62 178 LEU A CA 1
ATOM 1455 C C . LEU A 1 178 ? -0.854 -13.948 1.900 1.00 95.62 178 LEU A C 1
ATOM 1457 O O . LEU A 1 178 ? -0.510 -13.923 3.082 1.00 95.62 178 LEU A O 1
ATOM 1461 N N . SER A 1 179 ? -1.663 -14.902 1.427 1.00 94.75 179 SER A N 1
ATOM 1462 C CA . SER A 1 179 ? -2.225 -15.955 2.283 1.00 94.75 179 SER A CA 1
ATOM 1463 C C . SER A 1 179 ? -1.142 -16.831 2.919 1.00 94.75 179 SER A C 1
ATOM 1465 O O . SER A 1 179 ? -1.219 -17.141 4.109 1.00 94.75 179 SER A O 1
ATOM 1467 N N . LEU A 1 180 ? -0.125 -17.220 2.145 1.00 92.81 180 LEU A N 1
ATOM 1468 C CA . LEU A 1 180 ? 1.000 -18.012 2.647 1.00 92.81 180 LEU A CA 1
ATOM 1469 C C . LEU A 1 180 ? 1.911 -17.202 3.574 1.00 92.81 180 LEU A C 1
ATOM 1471 O O . LEU A 1 180 ? 2.462 -17.777 4.506 1.00 92.81 180 LEU A O 1
ATOM 1475 N N . LYS A 1 181 ? 2.026 -15.884 3.366 1.00 93.81 181 LYS A N 1
ATOM 1476 C CA . LYS A 1 181 ? 2.700 -14.998 4.324 1.00 93.81 181 LYS A CA 1
ATOM 1477 C C . LYS A 1 181 ? 1.950 -14.882 5.646 1.00 93.81 181 LYS A C 1
ATOM 1479 O O . LYS A 1 181 ? 2.598 -14.796 6.675 1.00 93.81 181 LYS A O 1
ATOM 1484 N N . GLY A 1 182 ? 0.621 -14.962 5.631 1.00 95.38 182 GLY A N 1
ATOM 1485 C CA . GLY A 1 182 ? -0.204 -14.949 6.844 1.00 95.38 182 GLY A CA 1
ATOM 1486 C C . GLY A 1 182 ? -1.326 -13.917 6.835 1.00 95.38 182 GLY A C 1
ATOM 1487 O O . GLY A 1 182 ? -2.064 -13.817 7.808 1.00 95.38 182 GLY A O 1
ATOM 1488 N N . TYR A 1 183 ? -1.498 -13.179 5.740 1.00 96.75 183 TYR A N 1
ATOM 1489 C CA . TYR A 1 183 ? -2.564 -12.192 5.603 1.00 96.75 183 TYR A CA 1
ATOM 1490 C C . TYR A 1 183 ? -3.918 -12.844 5.308 1.00 96.75 183 TYR A C 1
ATOM 1492 O O . TYR A 1 183 ? -4.006 -13.825 4.559 1.00 96.75 183 TYR A O 1
ATOM 1500 N N . ARG A 1 184 ? -4.986 -12.306 5.897 1.00 95.44 184 ARG A N 1
ATOM 1501 C CA . ARG A 1 184 ? -6.374 -12.757 5.728 1.00 95.44 184 ARG A CA 1
ATOM 1502 C C . ARG A 1 184 ? -7.280 -11.564 5.504 1.00 95.44 184 ARG A C 1
ATOM 1504 O O . ARG A 1 184 ? -7.082 -10.540 6.136 1.00 95.44 184 ARG A O 1
ATOM 1511 N N . GLU A 1 185 ? -8.270 -11.727 4.639 1.00 95.88 185 GLU A N 1
ATOM 1512 C CA . GLU A 1 185 ? -9.329 -10.736 4.456 1.00 95.88 185 GLU A CA 1
ATOM 1513 C C . GLU A 1 185 ? -10.121 -10.566 5.750 1.00 95.88 185 GLU A C 1
ATOM 1515 O O . GLU A 1 185 ? -10.568 -11.554 6.332 1.00 95.88 185 GLU A O 1
ATOM 1520 N N . VAL A 1 186 ? -10.232 -9.315 6.198 1.00 95.31 186 VAL A N 1
ATOM 1521 C CA . VAL A 1 186 ? -10.958 -8.921 7.414 1.00 95.31 186 VAL A CA 1
ATOM 1522 C C . VAL A 1 186 ? -12.064 -7.913 7.138 1.00 95.31 186 VAL A C 1
ATOM 1524 O O . VAL A 1 186 ? -13.010 -7.830 7.911 1.00 95.31 186 VAL A O 1
ATOM 1527 N N . ALA A 1 187 ? -11.970 -7.175 6.033 1.00 94.69 187 ALA A N 1
ATOM 1528 C CA . ALA A 1 187 ? -13.023 -6.285 5.578 1.00 94.69 187 ALA A CA 1
ATOM 1529 C C . ALA A 1 187 ? -13.010 -6.171 4.052 1.00 94.69 187 ALA A C 1
ATOM 1531 O O . ALA A 1 187 ? -11.983 -6.375 3.393 1.00 94.69 187 ALA A O 1
ATOM 1532 N N . ARG A 1 188 ? -14.171 -5.827 3.503 1.00 94.81 188 ARG A N 1
ATOM 1533 C CA . ARG A 1 188 ? -14.400 -5.615 2.078 1.00 94.81 188 ARG A CA 1
ATOM 1534 C C . ARG A 1 188 ? -15.323 -4.426 1.912 1.00 94.81 188 ARG A C 1
ATOM 1536 O O . ARG A 1 188 ? -16.393 -4.389 2.512 1.00 94.81 188 ARG A O 1
ATOM 1543 N N . TYR A 1 189 ? -14.905 -3.493 1.074 1.00 92.88 189 TYR A N 1
ATOM 1544 C CA . TYR A 1 189 ? -15.617 -2.259 0.809 1.00 92.88 189 TYR A CA 1
ATOM 1545 C C . TYR A 1 189 ? -15.938 -2.177 -0.666 1.00 92.88 189 TYR A C 1
ATOM 1547 O O . TYR A 1 189 ? -15.077 -2.389 -1.524 1.00 92.88 189 TYR A O 1
ATOM 1555 N N . TRP A 1 190 ? -17.187 -1.840 -0.946 1.00 91.44 190 TRP A N 1
ATOM 1556 C CA . TRP A 1 190 ? -17.620 -1.606 -2.305 1.00 91.44 190 TRP A CA 1
ATOM 1557 C C . TRP A 1 190 ? -16.866 -0.413 -2.902 1.00 91.44 190 TRP A C 1
ATOM 1559 O O . TRP A 1 190 ? -16.710 0.624 -2.256 1.00 91.44 190 TRP A O 1
ATOM 1569 N N . ASN A 1 191 ? -16.386 -0.565 -4.133 1.00 86.69 191 ASN A N 1
ATOM 1570 C CA . ASN A 1 191 ? -15.608 0.465 -4.819 1.00 86.69 191 ASN A CA 1
ATOM 1571 C C . ASN A 1 191 ? -16.398 1.106 -5.964 1.00 86.69 191 ASN A C 1
ATOM 1573 O O . ASN A 1 191 ? -16.818 2.254 -5.855 1.00 86.69 191 ASN A O 1
ATOM 1577 N N . THR A 1 192 ? -16.587 0.369 -7.062 1.00 82.12 192 THR A N 1
ATOM 1578 C CA . THR A 1 192 ? -17.369 0.797 -8.227 1.00 82.12 192 THR A CA 1
ATOM 1579 C C . THR A 1 192 ? -17.695 -0.414 -9.119 1.00 82.12 192 THR A C 1
ATOM 1581 O O . THR A 1 192 ? -16.948 -1.395 -9.087 1.00 82.12 192 THR A O 1
ATOM 1584 N N . PRO A 1 193 ? -18.764 -0.402 -9.944 1.00 76.50 193 PRO A N 1
ATOM 1585 C CA . PRO A 1 193 ? -19.125 -1.557 -10.774 1.00 76.50 193 PRO A CA 1
ATOM 1586 C C . PRO A 1 193 ? -18.086 -1.893 -11.852 1.00 76.50 193 PRO A C 1
ATOM 1588 O O . PRO A 1 193 ? -17.884 -3.063 -12.174 1.00 76.50 193 PRO A O 1
ATOM 1591 N N . LYS A 1 194 ? -17.451 -0.871 -12.438 1.00 77.12 194 LYS A N 1
ATOM 1592 C CA . LYS A 1 194 ? -16.341 -1.011 -13.384 1.00 77.12 194 LYS A CA 1
ATOM 1593 C C . LYS A 1 194 ? -15.519 0.268 -13.415 1.00 77.12 194 LYS A C 1
ATOM 1595 O O . LYS A 1 194 ? -16.088 1.361 -13.417 1.00 77.12 194 LYS A O 1
ATOM 1600 N N . HIS A 1 195 ? -14.205 0.119 -13.472 1.00 81.69 195 HIS A N 1
ATOM 1601 C CA . HIS A 1 195 ? -13.278 1.230 -13.514 1.00 81.69 195 HIS A CA 1
ATOM 1602 C C . HIS A 1 195 ? -12.629 1.356 -14.909 1.00 81.69 195 HIS A C 1
ATOM 1604 O O . HIS A 1 195 ? -12.524 0.387 -15.659 1.00 81.69 195 HIS A O 1
ATOM 1610 N N . GLU A 1 196 ? -12.232 2.569 -15.304 1.00 80.94 196 GLU A N 1
ATOM 1611 C CA . GLU A 1 196 ? -11.531 2.819 -16.580 1.00 80.94 196 GLU A CA 1
ATOM 1612 C C . GLU A 1 196 ? -10.102 2.247 -16.583 1.00 80.94 196 GLU A C 1
ATOM 1614 O O . GLU A 1 196 ? -9.618 1.719 -17.581 1.00 80.94 196 GLU A O 1
ATOM 1619 N N . ASP A 1 197 ? -9.453 2.307 -15.426 1.00 85.06 197 ASP A N 1
ATOM 1620 C CA . ASP A 1 197 ? -8.205 1.620 -15.107 1.00 85.06 197 ASP A CA 1
ATOM 1621 C C . ASP A 1 197 ? -8.489 0.253 -14.465 1.00 85.06 197 ASP A C 1
ATOM 1623 O O . ASP A 1 197 ? -8.947 0.195 -13.322 1.00 85.06 197 ASP A O 1
ATOM 1627 N N . ALA A 1 198 ? -8.165 -0.834 -15.171 1.00 87.69 198 ALA A N 1
ATOM 1628 C CA . ALA A 1 198 ? -8.388 -2.213 -14.724 1.00 87.69 198 ALA A CA 1
ATOM 1629 C C . ALA A 1 198 ? -7.677 -2.560 -13.399 1.00 87.69 198 ALA A C 1
ATOM 1631 O O . ALA A 1 198 ? -8.107 -3.454 -12.668 1.00 87.69 198 ALA A O 1
ATOM 1632 N N . ARG A 1 199 ? -6.620 -1.821 -13.027 1.00 90.00 199 ARG A N 1
ATOM 1633 C CA . ARG A 1 199 ? -5.942 -1.982 -11.726 1.00 90.00 199 ARG A CA 1
ATOM 1634 C C . ARG A 1 199 ? -6.843 -1.619 -10.545 1.00 90.00 199 ARG A C 1
ATOM 1636 O O . ARG A 1 199 ? -6.551 -2.009 -9.421 1.00 90.00 199 ARG A O 1
ATOM 1643 N N . ARG A 1 200 ? -7.926 -0.880 -10.794 1.00 90.50 200 ARG A N 1
ATOM 1644 C CA . ARG A 1 200 ? -8.907 -0.418 -9.802 1.00 90.50 200 ARG A CA 1
ATOM 1645 C C . ARG A 1 200 ? -10.233 -1.181 -9.892 1.00 90.50 200 ARG A C 1
ATOM 1647 O O . ARG A 1 200 ? -11.200 -0.774 -9.260 1.00 90.50 200 ARG A O 1
ATOM 1654 N N . ASP A 1 201 ? -10.300 -2.254 -10.682 1.00 90.62 201 ASP A N 1
ATOM 1655 C CA . ASP A 1 201 ? -11.514 -3.063 -10.798 1.00 90.62 201 ASP A CA 1
ATOM 1656 C C . ASP A 1 201 ? -11.790 -3.899 -9.538 1.00 90.62 201 ASP A C 1
ATOM 1658 O O . ASP A 1 201 ? -10.883 -4.426 -8.884 1.00 90.62 201 ASP A O 1
ATOM 1662 N N . GLY A 1 202 ? -13.082 -4.083 -9.260 1.00 91.69 202 GLY A N 1
ATOM 1663 C CA . GLY A 1 202 ? -13.575 -4.814 -8.097 1.00 91.69 202 GLY A CA 1
ATOM 1664 C C . GLY A 1 202 ? -13.522 -3.999 -6.808 1.00 91.69 202 GLY A C 1
ATOM 1665 O O . GLY A 1 202 ? -13.229 -2.802 -6.815 1.00 91.69 202 GLY A O 1
ATOM 1666 N N . ASP A 1 203 ? -13.837 -4.669 -5.705 1.00 94.75 203 ASP A N 1
ATOM 1667 C CA . ASP A 1 203 ? -13.905 -4.064 -4.376 1.00 94.75 203 ASP A CA 1
ATOM 1668 C C . ASP A 1 203 ? -12.519 -3.740 -3.809 1.00 94.75 203 ASP A C 1
ATOM 1670 O O . ASP A 1 203 ? -11.491 -4.258 -4.261 1.00 94.75 203 ASP A O 1
ATOM 1674 N N . ILE A 1 204 ? -12.498 -2.918 -2.763 1.00 95.31 204 ILE A N 1
ATOM 1675 C CA . ILE A 1 204 ? -11.307 -2.712 -1.941 1.00 95.31 204 ILE A CA 1
ATOM 1676 C C . ILE A 1 20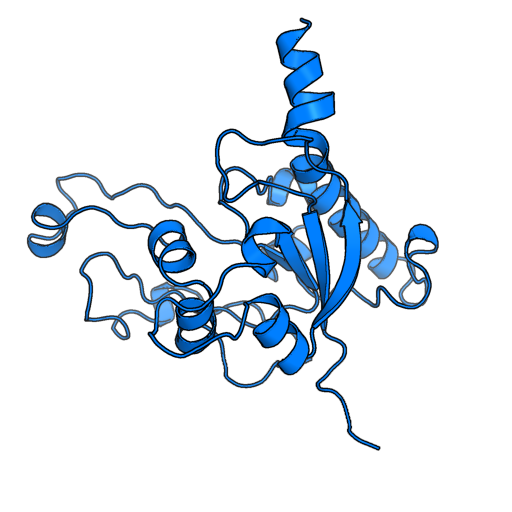4 ? -11.346 -3.703 -0.785 1.00 95.31 204 ILE A C 1
ATOM 1678 O O . ILE A 1 204 ? -12.319 -3.794 -0.037 1.00 95.31 204 ILE A O 1
ATOM 1682 N N . VAL A 1 205 ? -10.268 -4.461 -0.644 1.00 96.88 205 VAL A N 1
ATOM 1683 C CA . VAL A 1 205 ? -10.125 -5.524 0.342 1.00 96.88 205 VAL A CA 1
ATOM 1684 C C . VAL A 1 205 ? -9.083 -5.107 1.370 1.00 96.88 205 VAL A C 1
ATOM 1686 O O . VAL A 1 205 ? -7.970 -4.715 1.014 1.00 96.88 205 VAL A O 1
ATOM 1689 N N . VAL A 1 206 ? -9.431 -5.237 2.648 1.00 97.50 206 VAL A N 1
ATOM 1690 C CA . VAL A 1 206 ? -8.502 -5.055 3.765 1.00 97.50 206 VAL A CA 1
ATOM 1691 C C . VAL A 1 206 ? -8.071 -6.426 4.261 1.00 97.50 206 VAL A C 1
ATOM 1693 O O . VAL A 1 206 ? -8.898 -7.277 4.602 1.00 97.50 206 VAL A O 1
ATOM 1696 N N . LEU A 1 207 ? -6.761 -6.648 4.295 1.00 97.75 207 LEU A N 1
ATOM 1697 C CA . LEU A 1 207 ? -6.148 -7.875 4.775 1.00 97.75 207 LEU A CA 1
ATOM 1698 C C . LEU A 1 207 ? -5.377 -7.603 6.065 1.00 97.75 207 LEU A C 1
ATOM 1700 O O . LEU A 1 207 ? -4.497 -6.756 6.060 1.00 97.75 207 LEU A O 1
ATOM 1704 N N . ALA A 1 208 ? -5.606 -8.370 7.124 1.00 97.12 208 ALA A N 1
ATOM 1705 C CA . ALA A 1 208 ? -4.816 -8.298 8.353 1.00 97.12 208 ALA A CA 1
ATOM 1706 C C . ALA A 1 208 ? -3.822 -9.461 8.441 1.00 97.12 208 ALA A C 1
ATOM 1708 O O . ALA A 1 208 ? -4.131 -10.585 8.026 1.00 97.12 208 ALA A O 1
ATOM 1709 N N . TYR A 1 209 ? -2.643 -9.223 9.011 1.00 96.31 209 TYR A N 1
ATOM 1710 C CA . TYR A 1 209 ? -1.696 -10.290 9.322 1.00 96.31 209 TYR A CA 1
ATOM 1711 C C . TYR A 1 209 ? -2.201 -11.127 10.505 1.00 96.31 209 TYR A C 1
ATOM 1713 O O . TYR A 1 209 ? -2.444 -10.614 11.593 1.00 96.31 209 TYR A O 1
ATOM 1721 N N . LYS A 1 210 ? -2.355 -12.438 10.293 1.00 93.75 210 LYS A N 1
ATOM 1722 C CA . LYS A 1 210 ? -2.807 -13.414 11.305 1.00 93.75 210 LYS A CA 1
ATOM 1723 C C . LYS A 1 210 ? -1.778 -14.521 11.563 1.00 93.75 210 LYS A C 1
ATOM 1725 O O . LYS A 1 210 ? -2.096 -15.523 12.197 1.00 93.75 210 LYS A O 1
ATOM 1730 N N . GLY A 1 211 ? -0.561 -14.359 11.045 1.00 89.19 211 GLY A N 1
ATOM 1731 C CA . GLY A 1 211 ? 0.474 -15.388 11.071 1.00 89.19 211 GLY A CA 1
ATOM 1732 C C . GLY A 1 211 ? 0.313 -16.468 9.987 1.00 89.19 211 GLY A C 1
ATOM 1733 O O . GLY A 1 211 ? -0.766 -16.650 9.403 1.00 89.19 211 GLY A O 1
ATOM 1734 N N . PRO A 1 212 ? 1.395 -17.200 9.670 1.00 80.44 212 PRO A N 1
ATOM 1735 C CA . PRO A 1 212 ? 1.335 -18.343 8.767 1.00 80.44 212 PRO A CA 1
ATOM 1736 C C . PRO A 1 212 ? 0.420 -19.435 9.340 1.00 80.44 212 PRO A C 1
ATOM 1738 O O . PRO A 1 212 ? 0.303 -19.595 10.555 1.00 80.44 212 PRO A O 1
ATOM 1741 N N . LYS A 1 213 ? -0.244 -20.212 8.470 1.00 62.72 213 LYS A N 1
ATOM 1742 C CA . LYS A 1 213 ? -1.057 -21.347 8.932 1.00 62.72 213 LYS A CA 1
ATOM 1743 C C . LYS A 1 213 ? -0.148 -22.347 9.648 1.00 62.72 213 LYS A C 1
ATOM 1745 O O . LYS A 1 213 ? 0.644 -23.032 9.008 1.00 62.72 213 LYS A O 1
ATOM 1750 N N . SER A 1 214 ? -0.304 -22.454 10.961 1.00 51.03 214 SER A N 1
ATOM 1751 C CA . SER A 1 214 ? 0.141 -23.617 11.717 1.00 51.03 214 SER A CA 1
ATOM 1752 C C . SER A 1 214 ? -0.675 -24.812 11.223 1.00 51.03 214 SER A C 1
ATOM 1754 O O . SER A 1 214 ? -1.866 -24.895 11.517 1.00 51.03 214 SER A O 1
ATOM 1756 N N . HIS A 1 215 ? -0.060 -25.721 10.467 1.00 46.62 215 HIS A N 1
ATOM 1757 C CA . HIS A 1 215 ? -0.603 -27.066 10.293 1.00 46.62 215 HIS A CA 1
ATOM 1758 C C . HIS A 1 215 ? -0.480 -27.772 11.650 1.00 46.62 215 HIS A C 1
ATOM 1760 O O . HIS A 1 215 ? 0.567 -28.332 11.964 1.00 46.62 215 HIS A O 1
ATOM 1766 N N . ARG A 1 216 ? -1.508 -27.641 12.489 1.00 34.06 216 ARG A N 1
ATOM 1767 C CA . ARG A 1 216 ? -1.764 -28.560 13.599 1.00 34.06 216 ARG A CA 1
ATOM 1768 C C . ARG A 1 216 ? -2.812 -29.558 13.146 1.00 34.06 216 ARG A C 1
ATOM 1770 O O . ARG A 1 216 ? -3.740 -29.114 12.432 1.00 34.06 216 ARG A O 1
#

Organism: NCBI:txid49012

pLDDT: mean 86.39, std 12.66, range [34.06, 98.25]

Radius of gyration: 18.16 Å; chains: 1; bounding box: 48×48×47 Å

Sequence (216 aa):
PIAAVYLISVHAVGQEQVPWELGRIYREQQLSPQSEPVEFGSGFGPIHNLGFLMPCHSTPWATHLHDEQLVERSWFIECPPPPSRRDMTHAQSSTKYWDQSDFFYHDPIKYLVDRFPYNVDTDYPPSPPAALMEGEGESHPWDKGWRHSWPSHLVVFESLLKEGTRRLGHTRTLKNLLSLKGYREVARYWNTPKHEDARRDGDIVVLAYKGPKSHR